Protein AF-A0A7C0UY97-F1 (afdb_monomer)

Nearest PDB structures (foldseek):
  4wng-assembly1_A  TM=7.824E-01  e=3.191E-04  Homo sapiens
  7ep7-assembly1_A  TM=7.763E-01  e=6.076E-04  Mus musculus
  6ww7-assembly1_B  TM=5.777E-01  e=2.767E-02  Homo sapiens
  6y4l-assembly1_A  TM=5.303E-01  e=4.590E-02  Homo sapiens
  8j0o-assembly1_B  TM=4.672E-01  e=7.271E-02  Homo sapiens

Solvent-accessible surface area (backbone atoms only — not comparable to full-atom values): 10810 Å² total; per-residue (Å²): 113,66,71,67,50,50,53,51,51,50,57,52,40,53,52,26,58,72,72,64,38,43,71,60,36,48,54,52,39,54,55,50,36,73,77,43,74,77,46,39,65,52,31,41,53,44,15,52,43,23,57,72,42,85,56,75,64,31,46,50,53,16,51,54,23,23,51,51,17,38,74,66,37,69,82,49,62,61,28,42,55,48,49,21,48,58,29,27,79,70,46,33,66,69,16,49,56,33,31,52,50,48,68,67,61,78,46,54,63,66,55,42,42,51,30,29,43,47,43,12,51,33,26,43,64,58,68,37,52,72,61,11,50,54,26,40,53,50,27,62,73,45,48,75,78,53,68,55,96,53,58,52,55,60,49,28,58,47,26,48,53,49,17,53,51,24,49,77,68,67,38,59,72,58,11,21,54,26,20,47,57,22,56,74,31,52,80,72,45,57,66,75,53,45,71,29,72,69,33,48,54,50,52,55,54,39,55,62,51,42,107

Mean predicted aligned error: 4.36 Å

pLDDT: mean 93.48, std 5.25, range [57.5, 98.44]

Sequence (211 aa):
MSKKFEQKIEKEWDKLMWNREYKKGEKLIKKALKIEPNNPKFWYFLGHIYDHMPGKENERKAIECYKKVKSLAPDWVNWRMGMARVYWRKGSLRALRYYREILKSKPSPAEKSLAMIGMGIAYYQAKKFPQAEKWFLKALKFLPKLKPKHPEIDKLGIFFRLTFLYKDWRKKKEARKYAKKALSLFRFLPSKHRNSKSGKEWLKEIKKIAR

Structure (mmCIF, N/CA/C/O backbone):
data_AF-A0A7C0UY97-F1
#
_entry.id   AF-A0A7C0UY97-F1
#
loop_
_atom_site.group_PDB
_atom_site.id
_atom_site.type_symbol
_atom_site.label_atom_id
_atom_site.label_alt_id
_atom_site.label_comp_id
_atom_site.label_asym_id
_atom_site.label_entity_id
_atom_site.label_seq_id
_atom_site.pdbx_PDB_ins_code
_atom_site.Cartn_x
_atom_site.Cartn_y
_atom_site.Cartn_z
_atom_site.occupancy
_atom_site.B_iso_or_equiv
_atom_site.auth_seq_id
_atom_site.auth_comp_id
_atom_site.auth_asym_id
_atom_site.auth_atom_id
_atom_site.pdbx_PDB_model_num
ATOM 1 N N . MET A 1 1 ? 22.002 -14.656 -17.474 1.00 57.50 1 MET A N 1
ATOM 2 C CA . MET A 1 1 ? 22.176 -13.275 -16.957 1.00 57.50 1 MET A CA 1
ATOM 3 C C . MET A 1 1 ? 20.955 -12.742 -16.198 1.00 57.50 1 MET A C 1
ATOM 5 O O . MET A 1 1 ? 21.153 -12.186 -15.123 1.00 57.50 1 MET A O 1
ATOM 9 N N . SER A 1 2 ? 19.725 -12.954 -16.682 1.00 73.75 2 SER A N 1
ATOM 10 C CA . SER A 1 2 ? 18.508 -12.265 -16.201 1.00 73.75 2 SER A CA 1
ATOM 11 C C . SER A 1 2 ? 18.238 -12.332 -14.690 1.00 73.75 2 SER A C 1
ATOM 13 O O . SER A 1 2 ? 18.133 -11.300 -14.040 1.00 73.75 2 SER A O 1
ATOM 15 N N . LYS A 1 3 ? 18.199 -13.519 -14.069 1.00 83.06 3 LYS A N 1
ATOM 16 C CA . LYS A 1 3 ? 17.743 -13.636 -12.666 1.00 83.06 3 LYS A CA 1
ATOM 17 C C . LYS A 1 3 ? 18.698 -13.010 -11.638 1.00 83.06 3 LYS A C 1
ATOM 19 O O . LYS A 1 3 ? 18.247 -12.366 -10.697 1.00 83.06 3 LYS A O 1
ATOM 24 N N . LYS A 1 4 ? 20.018 -13.171 -11.812 1.00 89.12 4 LYS A N 1
ATOM 25 C CA . LYS A 1 4 ? 21.028 -12.553 -10.924 1.00 89.12 4 LYS A CA 1
ATOM 26 C C . LYS A 1 4 ? 21.091 -11.036 -11.122 1.00 89.12 4 LYS A C 1
ATOM 28 O O . LYS A 1 4 ? 21.233 -10.302 -10.145 1.00 89.12 4 LYS A O 1
ATOM 33 N N . PHE A 1 5 ? 20.967 -10.574 -12.368 1.00 92.69 5 PHE A N 1
ATOM 34 C CA . PHE A 1 5 ? 20.901 -9.150 -12.686 1.00 92.69 5 PHE A CA 1
ATOM 35 C C . PHE A 1 5 ? 19.659 -8.504 -12.063 1.00 92.69 5 PHE A C 1
ATOM 37 O O . PHE A 1 5 ? 19.785 -7.540 -11.311 1.00 92.69 5 PHE A O 1
ATOM 44 N N . GLU A 1 6 ? 18.484 -9.096 -12.272 1.00 92.75 6 GLU A N 1
ATOM 45 C CA . GLU A 1 6 ? 17.226 -8.630 -11.691 1.00 92.75 6 GLU A CA 1
ATOM 46 C C . GLU A 1 6 ? 17.290 -8.559 -10.162 1.00 92.75 6 GLU A C 1
ATOM 48 O O . GLU A 1 6 ? 16.939 -7.533 -9.586 1.00 92.75 6 GLU A O 1
ATOM 53 N N . GLN A 1 7 ? 17.811 -9.597 -9.499 1.00 94.44 7 GLN A N 1
ATOM 54 C CA . GLN A 1 7 ? 17.976 -9.608 -8.041 1.00 94.44 7 GLN A CA 1
ATOM 55 C C . GLN A 1 7 ? 18.906 -8.499 -7.538 1.00 94.44 7 GLN A C 1
ATOM 57 O O . GLN A 1 7 ? 18.668 -7.932 -6.471 1.00 94.44 7 GLN A O 1
ATOM 62 N N . LYS A 1 8 ? 19.975 -8.185 -8.280 1.00 95.81 8 LYS A N 1
ATOM 63 C CA . LYS A 1 8 ? 20.871 -7.073 -7.938 1.00 95.81 8 LYS A CA 1
ATOM 64 C C . LYS A 1 8 ? 20.135 -5.736 -8.039 1.00 95.81 8 LYS A C 1
ATOM 66 O O . LYS A 1 8 ? 20.200 -4.944 -7.101 1.00 95.81 8 LYS A O 1
ATOM 71 N N . ILE A 1 9 ? 19.413 -5.519 -9.140 1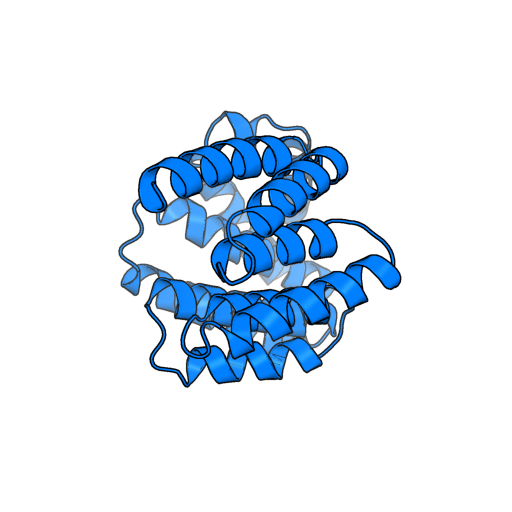.00 97.00 9 ILE A N 1
ATOM 72 C CA . ILE A 1 9 ? 18.625 -4.299 -9.358 1.00 97.00 9 ILE A CA 1
ATOM 73 C C . ILE A 1 9 ? 17.532 -4.153 -8.298 1.00 97.00 9 ILE A C 1
ATOM 75 O O . ILE A 1 9 ? 17.366 -3.067 -7.755 1.00 97.00 9 ILE A O 1
ATOM 79 N N . GLU A 1 10 ? 16.825 -5.230 -7.961 1.00 95.50 10 GLU A N 1
ATOM 80 C CA . GLU A 1 10 ? 15.783 -5.241 -6.929 1.00 95.50 10 GLU A CA 1
ATOM 81 C C . GLU A 1 10 ? 16.331 -4.849 -5.554 1.00 95.50 10 GLU A C 1
ATOM 83 O O . GLU A 1 10 ? 15.789 -3.945 -4.922 1.00 95.50 10 GLU A O 1
ATOM 88 N N . LYS A 1 11 ? 17.453 -5.440 -5.122 1.00 95.81 11 LYS A N 1
ATOM 89 C CA . LYS A 1 11 ? 18.088 -5.093 -3.838 1.00 95.81 11 LYS A CA 1
ATOM 90 C C . LYS A 1 11 ? 18.489 -3.620 -3.763 1.00 95.81 11 LYS A C 1
ATOM 92 O O . LYS A 1 11 ? 18.309 -2.971 -2.732 1.00 95.81 11 LYS A O 1
ATOM 97 N N . GLU A 1 12 ? 19.063 -3.092 -4.840 1.00 97.12 12 GLU A N 1
ATOM 98 C CA . GLU A 1 12 ? 19.476 -1.690 -4.893 1.00 97.12 12 GLU A CA 1
ATOM 99 C C . GLU A 1 12 ? 18.263 -0.751 -4.961 1.00 97.12 12 GLU A C 1
ATOM 101 O O . GLU A 1 12 ? 18.218 0.260 -4.258 1.00 97.12 12 GLU A O 1
ATOM 106 N N . TRP A 1 13 ? 17.241 -1.120 -5.733 1.00 96.81 13 TRP A N 1
ATOM 107 C CA . TRP A 1 13 ? 15.974 -0.403 -5.800 1.00 96.81 13 TRP A CA 1
ATOM 108 C C . TRP A 1 13 ? 15.281 -0.334 -4.436 1.00 96.81 13 TRP A C 1
ATOM 110 O O . TRP A 1 13 ? 14.881 0.755 -4.026 1.00 96.81 13 TRP A O 1
ATOM 120 N N . ASP A 1 14 ? 15.208 -1.445 -3.699 1.00 94.19 14 ASP A N 1
ATOM 121 C CA . ASP A 1 14 ? 14.632 -1.492 -2.350 1.00 94.19 14 ASP A CA 1
ATOM 122 C C . ASP A 1 14 ? 15.344 -0.519 -1.404 1.00 94.19 14 ASP A C 1
ATOM 124 O O . ASP A 1 14 ? 14.696 0.250 -0.687 1.00 94.19 14 ASP A O 1
ATOM 128 N N . LYS A 1 15 ? 16.684 -0.495 -1.443 1.00 94.38 15 LYS A N 1
ATOM 129 C CA . LYS A 1 15 ? 17.501 0.440 -0.655 1.00 94.38 15 LYS A CA 1
ATOM 130 C C . LYS A 1 15 ? 17.193 1.898 -1.013 1.00 94.38 15 LYS A C 1
ATOM 132 O O . LYS A 1 15 ? 16.992 2.722 -0.120 1.00 94.38 15 LYS A O 1
ATOM 137 N N . LEU A 1 16 ? 17.126 2.221 -2.304 1.00 95.69 16 LEU A N 1
ATOM 138 C CA . LEU A 1 16 ? 16.847 3.582 -2.773 1.00 95.69 16 LEU A CA 1
ATOM 139 C C . LEU A 1 16 ? 15.420 4.025 -2.430 1.00 95.69 16 LEU A C 1
ATOM 141 O O . LEU A 1 16 ? 15.215 5.158 -1.993 1.00 95.69 16 LEU A O 1
ATOM 145 N N . MET A 1 17 ? 14.436 3.134 -2.568 1.00 94.69 17 MET A N 1
ATOM 146 C CA . MET A 1 17 ? 13.050 3.398 -2.176 1.00 94.69 17 MET A CA 1
ATOM 147 C C . MET A 1 17 ? 12.925 3.623 -0.672 1.00 94.69 17 MET A C 1
ATOM 149 O O . MET A 1 17 ? 12.206 4.528 -0.244 1.00 94.69 17 MET A O 1
ATOM 153 N N . TRP A 1 18 ? 13.653 2.842 0.126 1.00 87.06 18 TRP A N 1
ATOM 154 C CA . TRP A 1 18 ? 13.700 3.001 1.574 1.00 87.06 18 TRP A CA 1
ATOM 155 C C . TRP A 1 18 ? 14.244 4.374 1.987 1.00 87.06 18 TRP A C 1
ATOM 157 O O . TRP A 1 18 ? 13.631 5.064 2.803 1.00 87.06 18 TRP A O 1
ATOM 167 N N . ASN A 1 19 ? 15.336 4.809 1.357 1.00 90.19 19 ASN A N 1
ATOM 168 C CA . ASN A 1 19 ? 15.943 6.121 1.592 1.00 90.19 19 ASN A CA 1
ATOM 169 C C . ASN A 1 19 ? 15.187 7.281 0.920 1.00 90.19 19 ASN A C 1
ATOM 171 O O . ASN A 1 19 ? 15.587 8.436 1.059 1.00 90.19 19 ASN A O 1
ATOM 175 N N . ARG A 1 20 ? 14.096 6.998 0.191 1.00 91.81 20 ARG A N 1
ATOM 176 C CA . ARG A 1 20 ? 13.334 7.972 -0.614 1.00 91.81 20 ARG A CA 1
ATOM 177 C C . ARG A 1 20 ? 14.179 8.672 -1.685 1.00 91.81 20 ARG A C 1
ATOM 179 O O . ARG A 1 20 ? 13.850 9.768 -2.134 1.00 91.81 20 ARG A O 1
ATOM 186 N N . GLU A 1 21 ? 15.240 8.017 -2.146 1.00 95.88 21 GLU A N 1
ATOM 187 C CA . GLU A 1 21 ? 16.143 8.497 -3.194 1.00 95.88 21 GLU A CA 1
ATOM 188 C C . GLU A 1 21 ? 15.547 8.229 -4.590 1.00 95.88 21 GLU A C 1
ATOM 190 O O . GLU A 1 21 ? 16.163 7.604 -5.458 1.00 95.88 21 GLU A O 1
ATOM 195 N N . TYR A 1 22 ? 14.318 8.704 -4.818 1.00 96.19 22 TYR A N 1
ATOM 196 C CA . TYR A 1 22 ? 13.499 8.353 -5.985 1.00 96.19 22 TYR A CA 1
ATOM 197 C C . TYR A 1 22 ? 14.171 8.681 -7.322 1.00 96.19 22 TYR A C 1
ATOM 199 O O . TYR A 1 22 ? 14.073 7.902 -8.265 1.00 96.19 22 TYR A O 1
ATOM 207 N N . LYS A 1 23 ? 14.910 9.795 -7.403 1.00 96.75 23 LYS A N 1
ATOM 208 C CA . LYS A 1 23 ? 15.636 10.194 -8.622 1.00 96.75 23 LYS A CA 1
ATOM 209 C C . LYS A 1 23 ? 16.791 9.253 -8.964 1.00 96.75 23 LYS A C 1
ATOM 211 O O . LYS A 1 23 ? 16.992 8.931 -10.135 1.00 96.75 23 LYS A O 1
ATOM 216 N N . LYS A 1 24 ? 17.522 8.766 -7.957 1.00 97.75 24 LYS A N 1
ATOM 217 C CA . LYS A 1 24 ? 18.558 7.744 -8.166 1.00 97.75 24 LYS A CA 1
ATOM 218 C C . LYS A 1 24 ? 17.920 6.417 -8.577 1.00 97.75 24 LYS A C 1
ATOM 220 O O . LYS A 1 24 ? 18.391 5.799 -9.529 1.00 97.75 24 LYS A O 1
ATOM 225 N N . GLY A 1 25 ? 16.805 6.045 -7.940 1.00 97.50 25 GLY A N 1
ATOM 226 C CA . GLY A 1 25 ? 16.012 4.869 -8.314 1.00 97.50 25 GLY A CA 1
ATOM 227 C C . GLY A 1 25 ? 15.525 4.927 -9.764 1.00 97.50 25 GLY A C 1
ATOM 228 O O . GLY A 1 25 ? 15.685 3.965 -10.507 1.00 97.50 25 GLY A O 1
ATOM 229 N N . GLU A 1 26 ? 15.008 6.074 -10.207 1.00 98.00 26 GLU A N 1
ATOM 230 C CA . GLU A 1 26 ? 14.580 6.288 -11.594 1.00 98.00 26 GLU A CA 1
ATOM 231 C C . GLU A 1 26 ? 15.738 6.059 -12.580 1.00 98.00 26 GLU A C 1
ATOM 233 O O . GLU A 1 26 ? 15.576 5.337 -13.566 1.00 98.00 26 GLU A O 1
ATOM 238 N N . LYS A 1 27 ? 16.921 6.627 -12.302 1.00 98.12 27 LYS A N 1
ATOM 239 C CA . LYS A 1 27 ? 18.118 6.457 -13.144 1.00 98.12 27 LYS A CA 1
ATOM 240 C C . LYS A 1 27 ? 18.573 4.995 -13.201 1.00 98.12 27 LYS A C 1
ATOM 242 O O . LYS A 1 27 ? 18.910 4.517 -14.284 1.00 98.12 27 LYS A O 1
ATOM 247 N N . LEU A 1 28 ? 18.567 4.297 -12.063 1.00 98.12 28 LEU A N 1
ATOM 248 C CA . LEU A 1 28 ? 18.902 2.873 -11.971 1.00 98.12 28 LEU A CA 1
ATOM 249 C C . LEU A 1 28 ? 17.959 2.030 -12.839 1.00 98.12 28 LEU A C 1
ATOM 251 O O . LEU A 1 28 ? 18.415 1.296 -13.715 1.00 98.12 28 LEU A O 1
ATOM 255 N N . ILE A 1 29 ? 16.647 2.180 -12.642 1.00 98.25 29 ILE A N 1
ATOM 256 C CA . ILE A 1 29 ? 15.651 1.370 -13.350 1.00 98.25 29 ILE A CA 1
ATOM 257 C C . ILE A 1 29 ? 15.625 1.690 -14.848 1.00 98.25 29 ILE A C 1
ATOM 259 O O . ILE A 1 29 ? 15.530 0.775 -15.661 1.00 98.25 29 ILE A O 1
ATOM 263 N N . LYS A 1 30 ? 15.805 2.955 -15.247 1.00 98.25 30 LYS A N 1
ATOM 264 C CA . LYS A 1 30 ? 15.935 3.317 -16.669 1.00 98.25 30 LYS A CA 1
ATOM 265 C C . LYS A 1 30 ? 17.148 2.664 -17.334 1.00 98.25 30 LYS A C 1
ATOM 267 O O . LYS A 1 30 ? 17.041 2.255 -18.484 1.00 98.25 30 LYS A O 1
ATOM 272 N N . LYS A 1 31 ? 18.286 2.536 -16.640 1.00 98.00 31 LYS A N 1
ATOM 273 C CA . LYS A 1 31 ? 19.443 1.781 -17.160 1.00 98.00 31 LYS A CA 1
ATOM 274 C C . LYS A 1 31 ? 19.125 0.292 -17.298 1.00 98.00 31 LYS A C 1
ATOM 276 O O . LYS A 1 31 ? 19.461 -0.290 -18.320 1.00 98.00 31 LYS A O 1
ATOM 281 N N . ALA A 1 32 ? 18.444 -0.298 -16.316 1.00 97.12 32 ALA A N 1
ATOM 282 C CA . ALA A 1 32 ? 18.031 -1.699 -16.383 1.00 97.12 32 ALA A CA 1
ATOM 283 C C . ALA A 1 32 ? 17.070 -1.962 -17.558 1.00 97.12 32 ALA A C 1
ATOM 285 O O . ALA A 1 32 ? 17.249 -2.930 -18.288 1.00 97.12 32 ALA A O 1
ATOM 286 N N . LEU A 1 33 ? 16.129 -1.050 -17.813 1.00 97.44 33 LEU A N 1
ATOM 287 C CA . LEU A 1 33 ? 15.210 -1.113 -18.957 1.00 97.44 33 LEU A CA 1
ATOM 288 C C . LEU A 1 33 ? 15.897 -0.928 -20.319 1.00 97.44 33 LEU A C 1
ATOM 290 O O . LEU A 1 33 ? 15.352 -1.371 -21.320 1.00 97.44 33 LEU A O 1
ATOM 294 N N . LYS A 1 34 ? 17.084 -0.310 -20.395 1.00 97.38 34 LYS A N 1
ATO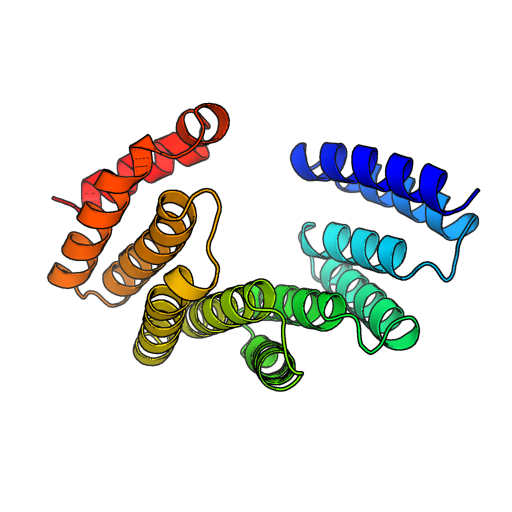M 295 C CA . LYS A 1 34 ? 17.868 -0.305 -21.646 1.00 97.38 34 LYS A CA 1
ATOM 296 C C . LYS A 1 34 ? 18.422 -1.691 -21.985 1.00 97.38 34 LYS A C 1
ATOM 298 O O . LYS A 1 34 ? 18.648 -1.971 -23.153 1.00 97.38 34 LYS A O 1
ATOM 303 N N . ILE A 1 35 ? 18.652 -2.525 -20.971 1.00 96.25 35 ILE A N 1
ATOM 304 C CA . ILE A 1 35 ? 19.184 -3.885 -21.119 1.00 96.25 35 ILE A CA 1
ATOM 305 C C . ILE A 1 35 ? 18.030 -4.876 -21.311 1.00 96.25 35 ILE A C 1
ATOM 307 O O . ILE A 1 35 ? 18.068 -5.704 -22.212 1.00 96.25 35 ILE A O 1
ATOM 311 N N . GLU A 1 36 ? 16.982 -4.767 -20.490 1.00 96.00 36 GLU A N 1
ATOM 312 C CA . GLU A 1 36 ? 15.793 -5.622 -20.549 1.00 96.00 36 GLU A CA 1
ATOM 313 C C . GLU A 1 36 ? 14.516 -4.771 -20.724 1.00 96.00 36 GLU A C 1
ATOM 315 O O . GLU A 1 36 ? 13.758 -4.565 -19.768 1.00 96.00 36 GLU A O 1
ATOM 320 N N . PRO A 1 37 ? 14.241 -4.264 -21.941 1.00 95.94 37 PRO A N 1
ATOM 321 C CA . PRO A 1 37 ? 13.144 -3.320 -22.191 1.00 95.94 37 PRO A CA 1
ATOM 322 C C . PRO A 1 37 ? 11.750 -3.906 -21.971 1.00 95.94 37 PRO A C 1
ATOM 324 O O . PRO A 1 37 ? 10.803 -3.160 -21.732 1.00 95.94 37 PRO A O 1
ATOM 327 N N . ASN A 1 38 ? 11.616 -5.231 -22.001 1.00 95.88 38 ASN A N 1
ATOM 328 C CA . ASN A 1 38 ? 10.348 -5.935 -21.819 1.00 95.88 38 ASN A CA 1
ATOM 329 C C . ASN A 1 38 ? 10.235 -6.629 -20.453 1.00 95.88 38 ASN A C 1
ATOM 331 O O . ASN A 1 38 ? 9.328 -7.433 -20.264 1.00 95.88 38 ASN A O 1
ATOM 335 N N . ASN A 1 39 ? 11.111 -6.325 -19.483 1.00 95.88 39 ASN A N 1
ATOM 336 C CA . ASN A 1 39 ? 10.990 -6.892 -18.138 1.00 95.88 39 ASN A CA 1
ATOM 337 C C . ASN A 1 39 ? 9.842 -6.196 -17.368 1.00 95.88 39 ASN A C 1
ATOM 339 O O . ASN A 1 39 ? 9.969 -5.019 -16.997 1.00 95.88 39 ASN A O 1
ATOM 343 N N . PRO A 1 40 ? 8.719 -6.887 -17.078 1.00 96.75 40 PRO A N 1
ATOM 344 C CA . PRO A 1 40 ? 7.572 -6.274 -16.410 1.00 96.75 40 PRO A CA 1
ATOM 345 C C . PRO A 1 40 ? 7.916 -5.775 -15.001 1.00 96.75 40 PRO A C 1
ATOM 347 O O . PRO A 1 40 ? 7.329 -4.797 -14.535 1.00 96.75 40 PRO A O 1
ATOM 350 N N . LYS A 1 41 ? 8.877 -6.398 -14.311 1.00 96.44 41 LYS A N 1
ATOM 351 C CA . LYS A 1 41 ? 9.268 -6.018 -12.951 1.00 96.44 41 LYS A CA 1
ATOM 352 C C . LYS A 1 41 ? 9.962 -4.665 -12.915 1.00 96.44 41 LYS A C 1
ATOM 354 O O . LYS A 1 41 ? 9.645 -3.847 -12.054 1.00 96.44 41 LYS A O 1
ATOM 359 N N . PHE A 1 42 ? 10.819 -4.376 -13.891 1.00 97.75 42 PHE A N 1
ATOM 360 C CA . PHE A 1 42 ? 11.447 -3.059 -14.006 1.00 97.75 42 PHE A CA 1
ATOM 361 C C . PHE A 1 42 ? 10.433 -1.968 -14.360 1.00 97.75 42 PHE A C 1
ATOM 363 O O . PHE A 1 42 ? 10.467 -0.891 -13.762 1.00 97.75 42 PHE A O 1
ATOM 370 N N . TRP A 1 43 ? 9.456 -2.255 -15.225 1.00 98.44 43 TRP A N 1
ATOM 371 C CA . TRP A 1 43 ? 8.334 -1.335 -15.448 1.00 98.44 43 TRP A CA 1
ATOM 372 C C . TRP A 1 43 ? 7.513 -1.100 -14.175 1.00 98.44 43 TRP A C 1
ATOM 374 O O . TRP A 1 43 ? 7.155 0.040 -13.876 1.00 98.44 43 TRP A O 1
ATOM 384 N N . TYR A 1 44 ? 7.2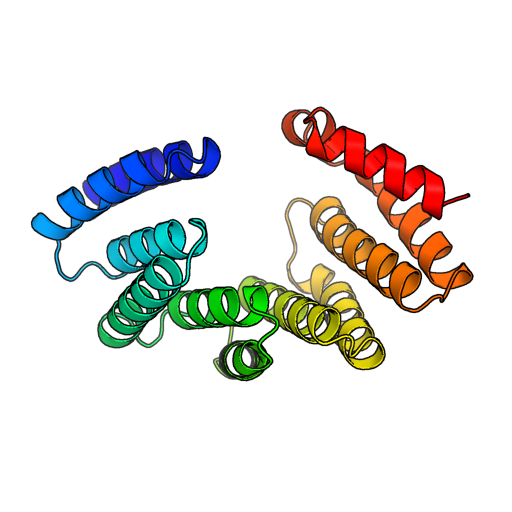60 -2.142 -13.379 1.00 98.19 44 TYR A N 1
ATOM 385 C CA . TYR A 1 44 ? 6.588 -2.004 -12.086 1.00 98.19 44 TYR A CA 1
ATOM 386 C C . TYR A 1 44 ? 7.395 -1.138 -11.106 1.00 98.19 44 TYR A C 1
ATOM 388 O O . TYR A 1 44 ? 6.834 -0.227 -10.495 1.00 98.19 44 TYR A O 1
ATOM 396 N N . PHE A 1 45 ? 8.704 -1.369 -10.987 1.00 97.94 45 PHE A N 1
ATOM 397 C CA . PHE A 1 45 ? 9.601 -0.580 -10.138 1.00 97.94 45 PHE A CA 1
ATOM 398 C C . PHE A 1 45 ? 9.626 0.893 -10.533 1.00 97.94 45 PHE A C 1
ATOM 400 O O . PHE A 1 45 ? 9.540 1.761 -9.661 1.00 97.94 45 PHE A O 1
ATOM 407 N N . LEU A 1 46 ? 9.672 1.178 -11.835 1.00 98.25 46 LEU A N 1
ATOM 408 C CA . LEU A 1 46 ? 9.614 2.539 -12.353 1.00 98.25 46 LEU A CA 1
ATOM 409 C C . LEU A 1 46 ? 8.265 3.203 -12.041 1.00 98.25 46 LEU A C 1
ATOM 411 O O . LEU A 1 46 ? 8.229 4.327 -11.540 1.00 98.25 46 LEU A O 1
ATOM 415 N N . GLY A 1 47 ? 7.157 2.487 -12.253 1.00 97.56 47 GLY A N 1
ATOM 416 C CA . GLY A 1 47 ? 5.821 2.974 -11.906 1.00 97.56 47 GLY A CA 1
ATOM 417 C C . GLY A 1 47 ? 5.668 3.264 -10.413 1.00 97.56 47 GLY A C 1
ATOM 418 O O . GLY A 1 47 ? 5.097 4.286 -10.032 1.00 97.56 47 GLY A O 1
ATOM 419 N N . HIS A 1 48 ? 6.242 2.413 -9.565 1.00 96.25 48 HIS A N 1
ATOM 420 C CA . HIS A 1 48 ? 6.229 2.585 -8.116 1.00 96.25 48 HIS A CA 1
ATOM 421 C C . HIS A 1 48 ? 7.076 3.783 -7.665 1.00 96.25 48 HIS A C 1
ATOM 423 O O . HIS A 1 48 ? 6.649 4.510 -6.767 1.00 96.25 48 HIS A O 1
ATOM 429 N N . ILE A 1 49 ? 8.222 4.040 -8.306 1.00 96.81 49 ILE A N 1
ATOM 430 C CA . ILE A 1 49 ? 9.015 5.262 -8.088 1.00 96.81 49 ILE A CA 1
ATOM 431 C C . ILE A 1 49 ? 8.182 6.503 -8.425 1.00 96.81 49 ILE A C 1
ATOM 433 O O . ILE A 1 49 ? 8.072 7.412 -7.602 1.00 96.81 49 ILE A O 1
ATOM 437 N N . TYR A 1 50 ? 7.553 6.525 -9.603 1.00 96.88 50 TYR A N 1
ATOM 438 C CA . TYR A 1 50 ? 6.738 7.657 -10.039 1.00 96.88 50 TYR A CA 1
ATOM 439 C C . TYR A 1 50 ? 5.517 7.902 -9.138 1.00 96.88 50 TYR A C 1
ATOM 441 O O . TYR A 1 50 ? 5.237 9.049 -8.810 1.00 96.88 50 TYR A O 1
ATOM 449 N N . ASP A 1 51 ? 4.843 6.854 -8.655 1.00 93.38 51 ASP A N 1
ATOM 450 C CA . ASP A 1 51 ? 3.737 6.955 -7.681 1.00 93.38 51 ASP A CA 1
ATOM 451 C C . ASP A 1 51 ? 4.180 7.604 -6.350 1.00 93.38 51 ASP A C 1
ATOM 453 O O . ASP A 1 51 ? 3.415 8.312 -5.692 1.00 93.38 51 ASP A O 1
ATOM 457 N N . HIS A 1 52 ? 5.440 7.414 -5.945 1.00 91.44 52 HIS A N 1
ATOM 458 C CA . HIS A 1 52 ? 5.974 7.995 -4.709 1.00 91.44 52 HIS A CA 1
ATOM 459 C C . HIS A 1 52 ? 6.486 9.430 -4.854 1.00 91.44 52 HIS A C 1
ATOM 461 O O . HIS A 1 52 ? 6.703 10.090 -3.834 1.00 91.44 52 HIS A O 1
ATOM 467 N N . MET A 1 53 ? 6.642 9.926 -6.082 1.00 92.31 53 MET A N 1
ATOM 468 C CA . MET A 1 53 ? 7.006 11.314 -6.337 1.00 92.31 53 MET A CA 1
ATOM 469 C C . MET A 1 53 ? 5.752 12.191 -6.464 1.00 92.31 53 MET A C 1
ATOM 471 O O . MET A 1 53 ? 4.779 11.790 -7.101 1.00 92.31 53 MET A O 1
ATOM 475 N N . PRO A 1 54 ? 5.749 13.402 -5.882 1.00 88.88 54 PRO A N 1
ATOM 476 C CA . PRO A 1 54 ? 4.619 14.314 -6.011 1.00 88.88 54 PRO A CA 1
ATOM 477 C C . PRO A 1 54 ? 4.481 14.831 -7.452 1.00 88.88 54 PRO A C 1
ATOM 479 O O . PRO A 1 54 ? 5.459 14.908 -8.196 1.00 88.88 54 PRO A O 1
ATOM 482 N N . GLY A 1 55 ? 3.268 15.239 -7.828 1.00 91.25 55 GLY A N 1
ATOM 483 C CA . GLY A 1 55 ? 2.999 15.966 -9.072 1.00 91.25 55 GLY A CA 1
ATOM 484 C C . GLY A 1 55 ? 2.244 15.162 -10.134 1.00 91.25 55 GLY A C 1
ATOM 485 O O . GLY A 1 55 ? 2.494 13.977 -10.355 1.00 91.25 55 GLY A O 1
ATOM 486 N N . LYS A 1 56 ? 1.335 15.848 -10.843 1.00 90.81 56 LYS A N 1
ATOM 487 C CA . LYS A 1 56 ? 0.435 15.253 -11.850 1.00 90.81 56 LYS A CA 1
ATOM 488 C C . LYS A 1 56 ? 1.170 14.532 -12.980 1.00 90.81 56 LYS A C 1
ATOM 490 O O . LYS A 1 56 ? 0.662 13.552 -13.519 1.00 90.81 56 LYS A O 1
ATOM 495 N N . GLU A 1 57 ? 2.356 15.008 -13.342 1.00 94.56 57 GLU A N 1
ATOM 496 C CA . GLU A 1 57 ? 3.186 14.382 -14.370 1.00 94.56 57 GLU A CA 1
ATOM 497 C C . GLU A 1 57 ? 3.704 13.008 -13.922 1.00 94.56 57 GLU A C 1
ATOM 499 O O . GLU A 1 57 ? 3.557 12.028 -14.649 1.00 94.56 57 GLU A O 1
ATOM 504 N N . ASN A 1 58 ? 4.236 12.907 -12.701 1.00 94.62 58 ASN A N 1
ATOM 505 C CA . ASN A 1 58 ? 4.714 11.636 -12.154 1.00 94.62 58 ASN A CA 1
ATOM 506 C C . ASN A 1 58 ? 3.565 10.629 -12.028 1.00 94.62 58 ASN A C 1
ATOM 508 O O . ASN A 1 58 ? 3.711 9.462 -12.372 1.00 94.62 58 ASN A O 1
ATOM 512 N N . GLU A 1 59 ? 2.369 11.082 -11.666 1.00 92.25 59 GLU A N 1
ATOM 513 C CA . GLU A 1 59 ? 1.187 10.217 -11.645 1.00 92.25 59 GLU A CA 1
ATOM 514 C C . GLU A 1 59 ? 0.831 9.652 -13.032 1.00 92.25 59 GLU A C 1
ATOM 516 O O . GLU A 1 59 ? 0.434 8.489 -13.137 1.00 92.25 59 GLU A O 1
ATOM 521 N N . ARG A 1 60 ? 0.954 10.457 -14.099 1.00 95.69 60 ARG A N 1
ATOM 522 C CA . ARG A 1 60 ? 0.741 9.992 -15.482 1.00 95.69 60 ARG A CA 1
ATOM 523 C C . ARG A 1 60 ? 1.793 8.953 -15.865 1.00 95.69 60 ARG A C 1
ATOM 525 O O . ARG A 1 60 ? 1.419 7.867 -16.305 1.00 95.69 60 ARG A O 1
ATOM 532 N N . LYS A 1 61 ? 3.070 9.230 -15.578 1.00 97.38 61 LYS A N 1
ATOM 533 C CA . LYS A 1 61 ? 4.180 8.290 -15.808 1.00 97.38 61 LYS A CA 1
ATOM 534 C C . LYS A 1 61 ? 3.987 6.971 -15.055 1.00 97.38 61 LYS A C 1
ATOM 536 O O . LYS A 1 61 ? 4.223 5.903 -15.613 1.00 97.38 61 LYS A O 1
ATOM 541 N N . ALA A 1 62 ? 3.493 7.016 -13.815 1.00 97.56 62 ALA A N 1
ATOM 542 C CA . ALA A 1 62 ? 3.175 5.817 -13.040 1.00 97.56 62 ALA A CA 1
ATOM 543 C C . ALA A 1 62 ? 2.094 4.964 -13.725 1.00 97.56 62 ALA A C 1
ATOM 545 O O . ALA A 1 62 ? 2.258 3.753 -13.876 1.00 97.56 62 ALA A O 1
ATOM 546 N N . ILE A 1 63 ? 1.011 5.598 -14.191 1.00 97.00 63 ILE A N 1
ATOM 547 C CA . ILE A 1 63 ? -0.071 4.921 -14.922 1.00 97.00 63 ILE A CA 1
ATOM 548 C C . ILE A 1 63 ? 0.447 4.289 -16.219 1.00 97.00 63 ILE A C 1
ATOM 550 O O . ILE A 1 63 ? 0.078 3.157 -16.526 1.00 97.00 63 ILE A O 1
ATOM 554 N N . GLU A 1 64 ? 1.294 4.985 -16.976 1.00 98.19 64 GLU A N 1
ATOM 555 C CA . GLU A 1 64 ? 1.906 4.455 -18.204 1.00 98.19 64 GLU A CA 1
ATOM 556 C C . GLU A 1 64 ? 2.788 3.238 -17.927 1.00 98.19 64 GLU A C 1
ATOM 558 O O . GLU A 1 64 ? 2.657 2.217 -18.605 1.00 98.19 64 GLU A O 1
ATOM 563 N N . CYS A 1 65 ? 3.603 3.295 -16.873 1.00 98.38 65 CYS A N 1
ATOM 564 C CA . CYS A 1 65 ? 4.402 2.156 -16.435 1.00 98.38 65 CYS A CA 1
ATOM 565 C C . CYS A 1 65 ? 3.512 0.956 -16.087 1.00 98.38 65 CYS A C 1
ATOM 567 O O . CYS A 1 65 ? 3.736 -0.142 -16.587 1.00 98.38 65 CYS A O 1
ATOM 569 N N . TYR A 1 66 ? 2.446 1.147 -15.302 1.00 98.25 66 TYR A N 1
ATOM 570 C CA . TYR A 1 66 ? 1.535 0.049 -14.963 1.00 98.25 66 TYR A CA 1
ATOM 571 C C . TYR A 1 66 ? 0.735 -0.467 -16.168 1.00 98.25 66 TYR A C 1
ATOM 573 O O . TYR A 1 66 ? 0.437 -1.660 -16.225 1.00 98.25 66 TYR A O 1
ATOM 581 N N . LYS A 1 67 ? 0.429 0.374 -17.166 1.00 98.25 67 LYS A N 1
ATOM 582 C CA . LYS A 1 67 ? -0.121 -0.086 -18.454 1.00 98.25 67 LYS A CA 1
ATOM 583 C C . LYS A 1 67 ? 0.868 -0.988 -19.197 1.00 98.25 67 LYS A C 1
ATOM 585 O O . LYS A 1 67 ? 0.440 -2.007 -19.729 1.00 98.25 67 LYS A O 1
ATOM 590 N N . LYS A 1 68 ? 2.167 -0.664 -19.185 1.00 98.31 68 LYS A N 1
ATOM 591 C CA . LYS A 1 68 ? 3.215 -1.537 -19.744 1.00 98.31 68 LYS A CA 1
ATOM 592 C C . LYS A 1 68 ? 3.331 -2.860 -18.989 1.00 98.31 68 LYS A C 1
ATOM 594 O O . LYS A 1 68 ? 3.400 -3.909 -19.620 1.00 98.31 68 LYS A O 1
ATOM 599 N N . VAL A 1 69 ? 3.249 -2.846 -17.656 1.00 98.19 69 VAL A N 1
ATOM 600 C CA . VAL A 1 69 ? 3.184 -4.093 -16.869 1.00 98.19 69 VAL A CA 1
ATOM 601 C C . VAL A 1 69 ? 1.963 -4.922 -17.269 1.00 98.19 69 VAL A C 1
ATOM 603 O O . VAL A 1 69 ? 2.099 -6.118 -17.487 1.00 98.19 69 VAL A O 1
ATOM 606 N N . LYS A 1 70 ? 0.788 -4.297 -17.433 1.00 97.38 70 LYS A N 1
ATOM 607 C CA . LYS A 1 70 ? -0.428 -4.989 -17.883 1.00 97.38 70 LYS A CA 1
ATOM 608 C C . LYS A 1 70 ? -0.251 -5.646 -19.256 1.00 97.38 70 LYS A C 1
ATOM 610 O O . LYS A 1 70 ? -0.740 -6.753 -19.437 1.00 97.38 70 LYS A O 1
ATOM 615 N N . SER A 1 71 ? 0.401 -4.983 -20.215 1.00 98.06 71 SER A N 1
ATOM 616 C CA . SER A 1 71 ? 0.620 -5.567 -21.547 1.00 98.06 71 SER A CA 1
ATOM 617 C C . SER A 1 71 ? 1.635 -6.710 -21.536 1.00 98.06 71 SER A C 1
ATOM 619 O O . SER A 1 71 ? 1.472 -7.659 -22.287 1.00 98.06 71 SER A O 1
ATOM 621 N N . LEU A 1 72 ? 2.672 -6.616 -20.700 1.00 97.56 72 LEU A N 1
ATOM 622 C CA . LEU A 1 72 ? 3.751 -7.610 -20.635 1.00 97.56 72 LEU A CA 1
ATOM 623 C C . LEU A 1 72 ? 3.403 -8.811 -19.740 1.00 97.56 72 LEU A C 1
ATOM 625 O O . LEU A 1 72 ? 3.873 -9.915 -19.979 1.00 97.56 72 LEU A O 1
ATOM 629 N N . ALA A 1 73 ? 2.608 -8.589 -18.693 1.00 96.00 73 ALA A N 1
ATOM 630 C CA . ALA A 1 73 ? 2.232 -9.585 -17.695 1.00 96.00 73 ALA A CA 1
ATOM 631 C C . ALA A 1 73 ? 0.786 -9.334 -17.204 1.00 96.00 73 ALA A C 1
ATOM 633 O O . ALA A 1 73 ? 0.580 -8.843 -16.086 1.00 96.00 73 ALA A O 1
ATOM 634 N N . PRO A 1 74 ? -0.238 -9.639 -18.025 1.00 94.00 74 PRO A N 1
ATOM 635 C CA . PRO A 1 74 ? -1.639 -9.319 -17.724 1.00 94.00 74 PRO A CA 1
ATOM 636 C C . PRO A 1 74 ? -2.170 -10.005 -16.458 1.00 94.00 74 PRO A C 1
ATOM 638 O O . PRO A 1 74 ? -2.995 -9.423 -15.740 1.00 94.00 74 PRO A O 1
ATOM 641 N N . ASP A 1 75 ? -1.657 -11.191 -16.137 1.00 91.31 75 ASP A N 1
ATOM 642 C CA . ASP A 1 75 ? -2.050 -11.952 -14.948 1.00 91.31 75 ASP A CA 1
ATOM 643 C C . ASP A 1 75 ? -1.354 -11.475 -13.676 1.00 91.31 75 ASP A C 1
ATOM 645 O O . ASP A 1 75 ? -1.824 -11.735 -12.565 1.00 91.31 75 ASP A O 1
ATOM 649 N N . TRP A 1 76 ? -0.273 -10.703 -13.808 1.00 92.88 76 TRP A N 1
ATOM 650 C CA . TRP A 1 76 ? 0.457 -10.226 -12.650 1.00 92.88 76 TRP A CA 1
ATOM 651 C C . TRP A 1 76 ? -0.316 -9.119 -11.932 1.00 92.88 76 TRP A C 1
ATOM 653 O O . TRP A 1 76 ? -0.400 -7.976 -12.375 1.00 92.88 76 TRP A O 1
ATOM 663 N N . VAL A 1 77 ? -0.861 -9.445 -10.762 1.00 93.56 77 VAL A N 1
ATOM 664 C CA . VAL A 1 77 ? -1.725 -8.570 -9.952 1.00 93.56 77 VAL A CA 1
ATOM 665 C C . VAL A 1 77 ? -1.142 -7.173 -9.668 1.00 93.56 77 VAL A C 1
ATOM 667 O O . VAL A 1 77 ? -1.888 -6.217 -9.428 1.00 93.56 77 VAL A O 1
ATOM 670 N N . ASN A 1 78 ? 0.186 -7.031 -9.710 1.00 92.62 78 ASN A N 1
ATOM 671 C CA . ASN A 1 78 ? 0.916 -5.824 -9.337 1.00 92.62 78 ASN A CA 1
ATOM 672 C C . ASN A 1 78 ? 0.514 -4.589 -10.147 1.00 92.62 78 ASN A C 1
ATOM 674 O O . ASN A 1 78 ? 0.487 -3.493 -9.582 1.00 92.62 78 ASN A O 1
ATOM 678 N N . TRP A 1 79 ? 0.133 -4.731 -11.422 1.00 95.75 79 TRP A N 1
ATOM 679 C CA . TRP A 1 79 ? -0.347 -3.580 -12.193 1.00 95.75 79 TRP A CA 1
ATOM 680 C C . TRP A 1 79 ? -1.707 -3.084 -11.686 1.00 95.75 79 TRP A C 1
ATOM 682 O O . TRP A 1 79 ? -1.906 -1.874 -11.569 1.00 95.75 79 TRP A O 1
ATOM 692 N N . ARG A 1 80 ? -2.627 -3.983 -11.295 1.00 96.06 80 ARG A N 1
ATOM 693 C CA . ARG A 1 80 ? -3.914 -3.597 -10.680 1.00 96.06 80 ARG A CA 1
ATOM 694 C C . ARG A 1 80 ? -3.673 -2.910 -9.341 1.00 96.06 80 ARG A C 1
ATOM 696 O O . ARG A 1 80 ? -4.280 -1.877 -9.071 1.00 96.06 80 ARG A O 1
ATOM 703 N N . MET A 1 81 ? -2.752 -3.443 -8.536 1.00 94.81 81 MET A N 1
ATOM 704 C CA . MET A 1 81 ? -2.358 -2.853 -7.251 1.00 94.81 81 MET A CA 1
ATOM 705 C C . MET A 1 81 ? -1.737 -1.462 -7.419 1.00 94.81 81 MET A C 1
ATOM 707 O O . MET A 1 81 ? -2.081 -0.546 -6.671 1.00 94.81 81 MET A O 1
ATOM 711 N N . GLY A 1 82 ? -0.854 -1.288 -8.405 1.00 95.00 82 GLY A N 1
ATOM 712 C CA . GLY A 1 82 ? -0.242 -0.004 -8.746 1.00 95.00 82 GLY A CA 1
ATOM 713 C C . GLY A 1 82 ? -1.270 1.025 -9.213 1.00 95.00 82 GLY A C 1
ATOM 714 O O . GLY A 1 82 ? -1.337 2.128 -8.672 1.00 95.00 82 GLY A O 1
ATOM 715 N N . MET A 1 83 ? -2.152 0.641 -10.141 1.00 96.50 83 MET A N 1
ATOM 716 C CA . MET A 1 83 ? -3.239 1.506 -10.612 1.00 96.50 83 MET A CA 1
ATOM 717 C C . MET A 1 83 ? -4.171 1.901 -9.466 1.00 96.50 83 MET A C 1
ATOM 719 O O . MET A 1 83 ? -4.467 3.084 -9.291 1.00 96.50 83 MET A O 1
ATOM 723 N N . ALA A 1 84 ? -4.594 0.936 -8.643 1.00 95.12 84 ALA A N 1
ATOM 724 C CA . ALA A 1 84 ? -5.404 1.213 -7.465 1.00 95.12 84 ALA A CA 1
ATOM 725 C C . ALA A 1 84 ? -4.712 2.232 -6.552 1.00 95.12 84 ALA A C 1
ATOM 727 O O . ALA A 1 84 ? -5.375 3.161 -6.087 1.00 95.12 84 ALA A O 1
ATO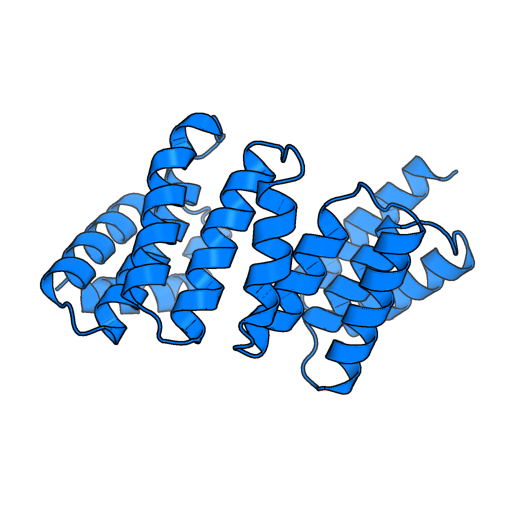M 728 N N . ARG A 1 85 ? -3.391 2.093 -6.352 1.00 92.62 85 ARG A N 1
ATOM 729 C CA . ARG A 1 85 ? -2.568 2.982 -5.523 1.00 92.62 85 ARG A CA 1
ATOM 730 C C . ARG A 1 85 ? -2.591 4.430 -5.975 1.00 92.62 85 ARG A C 1
ATOM 732 O O . ARG A 1 85 ? -2.951 5.307 -5.187 1.00 92.62 85 ARG A O 1
ATOM 739 N N . VAL A 1 86 ? -2.303 4.644 -7.253 1.00 93.44 86 VAL A N 1
ATOM 740 C CA . VAL A 1 86 ? -2.311 5.974 -7.864 1.00 93.44 86 VAL A CA 1
ATOM 741 C C . VAL A 1 86 ? -3.693 6.615 -7.758 1.00 93.44 86 VAL A C 1
ATOM 743 O O . VAL A 1 86 ? -3.800 7.790 -7.415 1.00 93.44 86 VAL A O 1
ATOM 746 N N . TYR A 1 87 ? -4.773 5.867 -8.013 1.00 91.94 87 TYR A N 1
ATOM 747 C CA . TYR A 1 87 ? -6.119 6.438 -7.929 1.00 91.94 87 TYR A CA 1
ATOM 748 C C . TYR A 1 87 ? -6.565 6.716 -6.497 1.00 91.94 87 TYR A C 1
ATOM 750 O O . TYR A 1 87 ? -7.175 7.764 -6.279 1.00 91.94 87 TYR A O 1
ATOM 758 N N . TRP A 1 88 ? -6.272 5.839 -5.526 1.00 87.75 88 TRP A N 1
ATOM 759 C CA . TRP A 1 88 ? -6.719 6.115 -4.162 1.00 87.75 88 TRP A CA 1
ATOM 760 C C . TRP A 1 88 ? -5.966 7.312 -3.616 1.00 87.75 88 TRP A C 1
ATOM 762 O O . TRP A 1 88 ? -6.629 8.211 -3.151 1.00 87.75 88 TRP A O 1
ATOM 772 N N . ARG A 1 89 ? -4.647 7.453 -3.807 1.00 83.62 89 ARG A N 1
ATOM 773 C CA . ARG A 1 89 ? -3.907 8.651 -3.352 1.00 83.62 89 ARG A CA 1
ATOM 774 C C . ARG A 1 89 ? -4.506 9.990 -3.807 1.00 83.62 89 ARG A C 1
ATOM 776 O O . ARG A 1 89 ? -4.381 10.973 -3.088 1.00 83.62 89 ARG A O 1
ATOM 783 N N . LYS A 1 90 ? -5.212 10.009 -4.940 1.00 81.38 90 LYS A N 1
ATOM 784 C CA . LYS A 1 90 ? -5.955 11.171 -5.465 1.00 81.38 90 LYS A CA 1
ATOM 785 C C . LYS A 1 90 ? -7.339 11.384 -4.837 1.00 81.38 90 LYS A C 1
ATOM 787 O O . LYS A 1 90 ? -8.120 12.181 -5.345 1.00 81.38 90 LYS A O 1
ATOM 792 N N . GLY A 1 91 ? -7.713 10.592 -3.836 1.00 81.44 91 GLY A N 1
ATOM 793 C CA . GLY A 1 91 ? -9.088 10.467 -3.352 1.00 81.44 91 GLY A CA 1
ATOM 794 C C . GLY A 1 91 ? -10.056 9.897 -4.397 1.00 81.44 91 GLY A C 1
ATOM 795 O O . GLY A 1 91 ? -11.271 9.960 -4.213 1.00 81.44 91 GLY A O 1
ATOM 796 N N . SER A 1 92 ? -9.561 9.348 -5.515 1.00 88.31 92 SER A N 1
ATOM 797 C CA . SER A 1 92 ? -10.421 8.897 -6.606 1.00 88.31 92 SER A CA 1
ATOM 798 C C . SER A 1 92 ? -10.983 7.508 -6.323 1.00 88.31 92 SER A C 1
ATOM 800 O O . SER A 1 92 ? -10.259 6.511 -6.249 1.00 88.31 92 SER A O 1
ATOM 802 N N . LEU A 1 93 ? -12.314 7.410 -6.301 1.00 90.69 93 LEU A N 1
ATOM 803 C CA . LEU A 1 93 ? -13.025 6.135 -6.181 1.00 90.69 93 LEU A CA 1
ATOM 804 C C . LEU A 1 93 ? -12.776 5.171 -7.355 1.00 90.69 93 LEU A C 1
ATOM 806 O O . LEU A 1 93 ? -13.129 3.995 -7.253 1.00 90.69 93 LEU A O 1
ATOM 810 N N . ARG A 1 94 ? -12.101 5.609 -8.433 1.00 93.19 94 ARG A N 1
ATOM 811 C CA . ARG A 1 94 ? -11.614 4.721 -9.506 1.00 93.19 94 ARG A CA 1
ATOM 812 C C . ARG A 1 94 ? -10.720 3.597 -8.971 1.00 93.19 94 ARG A C 1
ATOM 814 O O . ARG A 1 94 ? -10.704 2.518 -9.559 1.00 93.19 94 ARG A O 1
ATOM 821 N N . ALA A 1 95 ? -10.054 3.797 -7.831 1.00 94.94 95 ALA A N 1
ATOM 822 C CA . ALA A 1 95 ? -9.284 2.752 -7.156 1.00 94.94 95 ALA A CA 1
ATOM 823 C C . ALA A 1 95 ? -10.115 1.501 -6.829 1.00 94.94 95 ALA A C 1
ATOM 825 O O . ALA A 1 95 ? -9.618 0.380 -6.940 1.00 94.94 95 ALA A O 1
ATOM 826 N N . LEU A 1 96 ? -11.398 1.680 -6.483 1.00 96.06 96 LEU A N 1
ATOM 827 C CA . LEU A 1 96 ? -12.291 0.578 -6.121 1.00 96.06 96 LEU A CA 1
ATOM 828 C C . LEU A 1 96 ? -12.485 -0.414 -7.270 1.00 96.06 96 LEU A C 1
ATOM 830 O O . LEU A 1 96 ? -12.669 -1.600 -7.013 1.00 96.06 96 LEU A O 1
ATOM 834 N N . ARG A 1 97 ? -12.440 0.047 -8.528 1.00 96.56 97 ARG A N 1
ATOM 835 C CA . ARG A 1 97 ? -12.545 -0.837 -9.695 1.00 96.56 97 ARG A CA 1
ATOM 836 C C . ARG A 1 97 ? -11.417 -1.869 -9.688 1.00 96.56 97 ARG A C 1
ATOM 838 O O . ARG A 1 97 ? -11.690 -3.062 -9.716 1.00 96.56 97 ARG A O 1
ATOM 845 N N . TYR A 1 98 ? -10.176 -1.409 -9.551 1.00 96.25 98 TYR A N 1
ATOM 846 C CA . TYR A 1 98 ? -8.997 -2.275 -9.575 1.00 96.25 98 TYR A CA 1
ATOM 847 C C . TYR A 1 98 ? -8.944 -3.229 -8.380 1.00 96.25 98 TYR A C 1
ATOM 849 O O . TYR A 1 98 ? -8.658 -4.410 -8.552 1.00 96.25 98 TYR A O 1
ATOM 857 N N . TYR A 1 99 ? -9.291 -2.764 -7.176 1.00 96.75 99 TYR A N 1
ATOM 858 C CA . TYR A 1 99 ? -9.380 -3.658 -6.018 1.00 96.75 99 TYR A CA 1
ATOM 859 C C . TYR A 1 99 ? -10.477 -4.721 -6.175 1.00 96.75 99 TYR A C 1
ATOM 861 O O . TYR A 1 99 ? -10.279 -5.864 -5.767 1.00 96.75 99 TYR A O 1
ATOM 869 N N . ARG A 1 100 ? -11.619 -4.391 -6.797 1.00 95.94 100 ARG A N 1
ATOM 870 C CA . ARG A 1 100 ? -12.659 -5.385 -7.114 1.00 95.94 100 ARG A CA 1
ATOM 871 C C . ARG A 1 100 ? -12.182 -6.407 -8.139 1.00 95.94 100 ARG A C 1
ATOM 873 O O . ARG A 1 100 ? -12.483 -7.582 -7.968 1.00 95.94 100 ARG A O 1
ATOM 880 N N . GLU A 1 101 ? -11.455 -5.980 -9.168 1.00 95.06 101 GLU A N 1
ATOM 881 C CA . GLU A 1 101 ? -10.855 -6.896 -10.147 1.00 95.06 101 GLU A CA 1
ATOM 882 C C . GLU A 1 101 ? -9.897 -7.883 -9.467 1.00 95.06 101 GLU A C 1
ATOM 884 O O . GLU A 1 101 ? -10.028 -9.084 -9.681 1.00 95.06 101 GLU A O 1
ATOM 889 N N . ILE A 1 102 ? -9.025 -7.406 -8.568 1.00 94.81 102 ILE A N 1
ATOM 890 C CA . ILE A 1 102 ? -8.119 -8.270 -7.786 1.00 94.81 102 ILE A CA 1
ATOM 891 C C . ILE A 1 102 ? -8.907 -9.295 -6.965 1.00 94.81 102 ILE A C 1
ATOM 893 O O . ILE A 1 102 ? -8.582 -10.475 -6.948 1.00 94.81 102 ILE A O 1
ATOM 897 N N . LEU A 1 103 ? -9.981 -8.865 -6.297 1.00 93.56 103 LEU A N 1
ATOM 898 C CA . LEU A 1 103 ? -10.807 -9.765 -5.490 1.00 93.56 103 LEU A CA 1
ATOM 899 C C . LEU A 1 103 ? -11.549 -10.826 -6.320 1.00 93.56 103 LEU A C 1
ATOM 901 O O . LEU A 1 103 ? -11.954 -11.839 -5.749 1.00 93.56 103 LEU A O 1
ATOM 905 N N . LYS A 1 104 ? -11.727 -10.601 -7.629 1.00 92.62 104 LYS A N 1
ATOM 906 C CA . LYS A 1 104 ? -12.333 -11.554 -8.571 1.00 92.62 104 LYS A CA 1
ATOM 907 C C . LYS A 1 104 ? -11.299 -12.475 -9.234 1.00 92.62 104 LYS A C 1
ATOM 909 O O . LYS A 1 104 ? -11.652 -13.586 -9.612 1.00 92.62 104 LYS A O 1
ATOM 914 N N . SER A 1 105 ? -10.034 -12.063 -9.346 1.00 87.62 105 SER A N 1
ATOM 915 C CA . SER A 1 105 ? -8.992 -12.769 -10.109 1.00 87.62 105 SER A CA 1
ATOM 916 C C . SER A 1 105 ? -8.279 -13.882 -9.324 1.00 87.62 105 SER A C 1
ATOM 918 O O . SER A 1 105 ? -7.054 -13.923 -9.329 1.00 87.62 105 SER A O 1
ATOM 920 N N . LYS A 1 106 ? -9.027 -14.737 -8.602 1.00 86.50 106 LYS A N 1
ATOM 921 C CA . LYS A 1 106 ? -8.493 -15.814 -7.728 1.00 86.50 106 LYS A CA 1
ATOM 922 C C . LYS A 1 106 ? -7.211 -15.395 -6.964 1.00 86.50 106 LYS A C 1
ATOM 924 O O . LYS A 1 106 ? -6.179 -16.047 -7.095 1.00 86.50 106 LYS A O 1
ATOM 929 N N . PRO A 1 107 ? -7.257 -14.294 -6.191 1.00 89.50 107 PRO A N 1
ATOM 930 C CA . PRO A 1 107 ? -6.060 -13.717 -5.593 1.00 89.50 107 PRO A CA 1
ATOM 931 C C . PRO A 1 107 ? -5.450 -14.652 -4.551 1.00 89.50 107 PRO A C 1
ATOM 933 O O . PRO A 1 107 ? -6.177 -15.362 -3.839 1.00 89.50 107 PRO A O 1
ATOM 936 N N . SER A 1 108 ? -4.132 -14.563 -4.375 1.00 90.94 108 SER A N 1
ATOM 937 C CA . SER A 1 108 ? -3.483 -15.167 -3.212 1.00 90.94 108 SER A CA 1
ATOM 938 C C . SER A 1 108 ? -4.088 -14.601 -1.913 1.00 90.94 108 SER A C 1
ATOM 940 O O . SER A 1 108 ? -4.647 -13.494 -1.903 1.00 90.94 108 SER A O 1
ATOM 942 N N . PRO A 1 109 ? -4.000 -15.311 -0.773 1.00 90.75 109 PRO A N 1
ATOM 943 C CA . PRO A 1 109 ? -4.501 -14.779 0.491 1.00 90.75 109 PRO A CA 1
ATOM 944 C C . PRO A 1 109 ? -3.922 -13.389 0.809 1.00 90.75 109 PRO A C 1
ATOM 946 O O . PRO A 1 109 ? -4.666 -12.478 1.178 1.00 90.75 109 PRO A O 1
ATOM 949 N N . ALA A 1 110 ? -2.621 -13.187 0.585 1.00 89.06 110 ALA A N 1
ATOM 950 C CA . ALA A 1 110 ? -1.964 -11.899 0.801 1.00 89.06 110 ALA A CA 1
ATOM 951 C C . ALA A 1 110 ? -2.555 -10.786 -0.084 1.00 89.06 110 ALA A C 1
ATOM 953 O O . ALA A 1 110 ? -2.934 -9.728 0.425 1.00 89.06 110 ALA A O 1
ATOM 954 N N . GLU A 1 111 ? -2.721 -11.039 -1.383 1.00 90.94 111 GLU A N 1
ATOM 955 C CA . GLU A 1 111 ? -3.345 -10.095 -2.323 1.00 90.94 111 GLU A CA 1
ATOM 956 C C . GLU A 1 111 ? -4.783 -9.764 -1.935 1.00 90.94 111 GLU A C 1
ATOM 958 O O . GLU A 1 111 ? -5.193 -8.602 -1.961 1.00 90.94 111 GLU A O 1
ATOM 963 N N . LYS A 1 112 ? -5.545 -10.776 -1.517 1.00 93.12 112 LYS A N 1
ATOM 964 C CA . LYS A 1 112 ? -6.923 -10.614 -1.057 1.00 93.12 112 LYS A CA 1
ATOM 965 C C . LYS A 1 112 ? -7.000 -9.704 0.165 1.00 93.12 112 LYS A C 1
ATOM 967 O O . LYS A 1 112 ? -7.844 -8.809 0.201 1.00 93.12 112 LYS A O 1
ATOM 972 N N . SER A 1 113 ? -6.113 -9.902 1.141 1.00 92.88 113 SER A N 1
ATOM 973 C CA . SER A 1 113 ? -6.015 -9.037 2.323 1.00 92.88 113 SER A CA 1
ATOM 974 C C . SER A 1 113 ? -5.656 -7.600 1.940 1.00 92.88 113 SER A C 1
ATOM 976 O O . SER A 1 113 ? -6.353 -6.659 2.329 1.00 92.88 113 SER A O 1
ATOM 978 N N . LEU A 1 114 ? -4.631 -7.425 1.100 1.00 91.94 114 LEU A N 1
ATOM 979 C CA . LEU A 1 114 ? -4.198 -6.112 0.622 1.00 91.94 114 LEU A CA 1
ATOM 980 C C . LEU A 1 114 ? -5.309 -5.381 -0.140 1.00 91.94 114 LEU A C 1
ATOM 982 O O . LEU A 1 114 ? -5.524 -4.192 0.097 1.00 91.94 114 LEU A O 1
ATOM 986 N N . ALA A 1 115 ? -6.063 -6.080 -0.989 1.00 94.81 115 ALA A N 1
ATOM 987 C CA . ALA A 1 115 ? -7.198 -5.504 -1.700 1.00 94.81 115 ALA A CA 1
ATOM 988 C C . ALA A 1 115 ? -8.340 -5.107 -0.749 1.00 94.81 115 ALA A C 1
ATOM 990 O O . ALA A 1 115 ? -8.923 -4.037 -0.918 1.00 94.81 115 ALA A O 1
ATOM 991 N N . MET A 1 116 ? -8.640 -5.903 0.288 1.00 96.31 116 MET A N 1
ATOM 992 C CA . MET A 1 116 ? -9.638 -5.531 1.307 1.00 96.31 116 MET A CA 1
ATOM 993 C C . MET A 1 116 ? -9.226 -4.273 2.080 1.00 96.31 116 MET A C 1
ATOM 995 O O . MET A 1 116 ? -10.041 -3.365 2.253 1.00 96.31 116 MET A O 1
ATOM 999 N N . ILE A 1 117 ? -7.961 -4.190 2.501 1.00 95.62 117 ILE A N 1
ATOM 1000 C CA . ILE A 1 117 ? -7.413 -2.996 3.160 1.00 95.62 117 ILE A CA 1
ATOM 1001 C C . ILE A 1 117 ? -7.475 -1.798 2.203 1.00 95.62 117 ILE A C 1
ATOM 1003 O O . ILE A 1 117 ? -7.921 -0.721 2.595 1.00 95.62 117 ILE A O 1
ATOM 1007 N N . GLY A 1 118 ? -7.091 -1.995 0.941 1.00 95.12 118 GLY A N 1
ATOM 1008 C CA . GLY A 1 118 ? -7.134 -0.982 -0.110 1.00 95.12 118 GLY A CA 1
ATOM 1009 C C . GLY A 1 118 ? -8.533 -0.415 -0.360 1.00 95.12 118 GLY A C 1
ATOM 1010 O O . GLY A 1 118 ? -8.691 0.804 -0.444 1.00 95.12 118 GLY A O 1
ATOM 1011 N N . MET A 1 119 ? -9.560 -1.272 -0.392 1.00 96.94 119 MET A N 1
ATOM 1012 C CA . MET A 1 119 ? -10.965 -0.850 -0.465 1.00 96.94 119 MET A CA 1
ATOM 1013 C C . MET A 1 119 ? -11.339 0.043 0.721 1.00 96.94 119 MET A C 1
ATOM 1015 O O . MET A 1 119 ? -11.924 1.107 0.521 1.00 96.94 119 MET A O 1
ATOM 1019 N N . GLY A 1 120 ? -10.971 -0.359 1.943 1.00 96.81 120 GLY A N 1
ATOM 1020 C CA . GLY A 1 120 ? -11.232 0.428 3.149 1.00 96.81 120 GLY A CA 1
ATOM 1021 C C . GLY A 1 120 ? -10.580 1.812 3.103 1.00 96.81 120 GLY A C 1
ATOM 1022 O O . GLY A 1 120 ? -11.234 2.810 3.396 1.00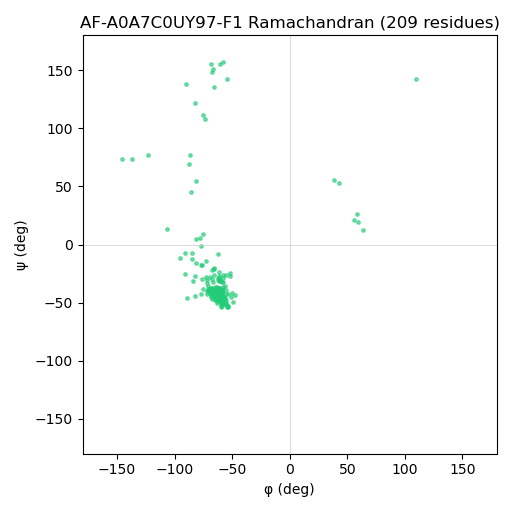 96.81 120 GLY A O 1
ATOM 1023 N N . ILE A 1 121 ? -9.324 1.892 2.648 1.00 95.31 121 ILE A N 1
ATOM 1024 C CA . ILE A 1 121 ? -8.598 3.162 2.484 1.00 95.31 121 ILE A CA 1
ATOM 1025 C C . ILE A 1 121 ? -9.281 4.065 1.452 1.00 95.31 121 ILE A C 1
ATOM 1027 O O . ILE A 1 121 ? -9.494 5.246 1.721 1.00 95.31 121 ILE A O 1
ATOM 1031 N N . ALA A 1 122 ? -9.639 3.517 0.289 1.00 94.62 122 ALA A N 1
ATOM 1032 C CA . ALA A 1 122 ? -10.277 4.287 -0.776 1.00 94.62 122 ALA A CA 1
ATOM 1033 C C . ALA A 1 122 ? -11.643 4.847 -0.337 1.00 94.62 122 ALA A C 1
ATOM 1035 O O . ALA A 1 122 ? -11.948 6.007 -0.608 1.00 94.62 122 ALA A O 1
ATOM 1036 N N . TYR A 1 123 ? -12.449 4.062 0.387 1.00 95.50 123 TYR A N 1
ATOM 1037 C CA . TYR A 1 123 ? -13.705 4.558 0.961 1.00 95.50 123 TYR A CA 1
ATOM 1038 C C . TYR A 1 123 ? -13.482 5.594 2.066 1.00 95.50 123 TYR A C 1
ATOM 1040 O O . TYR A 1 123 ? -14.205 6.588 2.108 1.00 95.50 123 TYR A O 1
ATOM 1048 N N . TYR A 1 124 ? -12.482 5.395 2.928 1.00 95.38 124 TYR A N 1
ATOM 1049 C CA . TYR A 1 124 ? -12.154 6.332 4.004 1.00 95.38 124 TYR A CA 1
ATOM 1050 C C . TYR A 1 124 ? -11.770 7.709 3.455 1.00 95.38 124 TYR A C 1
ATOM 1052 O O . TYR A 1 124 ? -12.304 8.716 3.909 1.00 95.38 124 TYR A O 1
ATOM 1060 N N . GLN A 1 125 ? -10.929 7.762 2.422 1.00 92.19 125 GLN A N 1
ATOM 1061 C CA . GLN A 1 125 ? -10.561 9.030 1.787 1.00 92.19 125 GLN A CA 1
ATOM 1062 C C . GLN A 1 125 ? -11.720 9.710 1.063 1.00 92.19 125 GLN A C 1
ATOM 1064 O O . GLN A 1 125 ? -11.814 10.933 1.066 1.00 92.19 125 GLN A O 1
ATOM 1069 N N . ALA A 1 126 ? -12.641 8.929 0.502 1.00 91.81 126 ALA A N 1
ATOM 1070 C CA . ALA A 1 126 ? -13.891 9.452 -0.034 1.00 91.81 126 ALA A CA 1
ATOM 1071 C C . ALA A 1 126 ? -14.910 9.835 1.060 1.00 91.81 126 ALA A C 1
ATOM 1073 O O . ALA A 1 126 ? -16.069 10.084 0.739 1.00 91.81 126 ALA A O 1
ATOM 1074 N N . LYS A 1 127 ? -14.510 9.829 2.344 1.00 93.12 127 LYS A N 1
ATOM 1075 C CA . LYS A 1 127 ? -15.346 10.092 3.531 1.00 93.12 127 LYS A CA 1
ATOM 1076 C C . LYS A 1 127 ? -16.577 9.180 3.651 1.00 93.12 127 LYS A C 1
ATOM 1078 O O . LYS A 1 127 ? -17.525 9.475 4.372 1.00 93.12 127 LYS A O 1
ATOM 1083 N N . LYS A 1 128 ? -16.555 8.024 2.981 1.00 95.62 128 LYS A N 1
ATOM 1084 C CA . LYS A 1 128 ? -17.597 6.988 3.032 1.00 95.62 128 LYS A CA 1
ATOM 1085 C C . LYS A 1 128 ? -17.308 6.034 4.189 1.00 95.62 128 LYS A C 1
ATOM 1087 O O . LYS A 1 128 ? -16.892 4.889 3.994 1.00 95.62 128 LYS A O 1
ATOM 1092 N N . PHE A 1 129 ? -17.454 6.550 5.408 1.00 97.44 129 PHE A N 1
ATOM 1093 C CA . PHE A 1 129 ? -16.995 5.876 6.622 1.00 97.44 129 PHE A CA 1
ATOM 1094 C C . PHE A 1 129 ? -17.647 4.506 6.898 1.00 97.44 129 PHE A C 1
ATOM 1096 O O . PHE A 1 129 ? -16.892 3.577 7.194 1.00 97.44 129 PHE A O 1
ATOM 1103 N N . PRO A 1 130 ? -18.970 4.301 6.718 1.00 98.25 130 PRO A N 1
ATOM 1104 C CA . PRO A 1 130 ? -19.578 2.976 6.897 1.00 98.25 130 PRO A CA 1
ATOM 1105 C C . PRO A 1 130 ? -18.983 1.908 5.968 1.00 98.25 130 PRO A C 1
ATOM 1107 O O . PRO A 1 130 ? -18.722 0.769 6.359 1.00 98.25 130 PRO A O 1
ATOM 1110 N N . GLN A 1 131 ? -18.722 2.271 4.711 1.00 97.81 131 GLN A N 1
ATOM 1111 C CA . GLN A 1 131 ? -18.120 1.367 3.737 1.00 97.81 131 GLN A CA 1
ATOM 1112 C C . GLN A 1 131 ? -16.656 1.086 4.088 1.00 97.81 131 GLN A C 1
ATOM 1114 O O . GLN A 1 131 ? -16.213 -0.058 3.977 1.00 97.81 131 GLN A O 1
ATOM 1119 N N . ALA A 1 132 ? -15.914 2.101 4.537 1.00 97.75 132 ALA A N 1
ATOM 1120 C CA . ALA A 1 132 ? -14.540 1.932 4.997 1.00 97.75 132 ALA A CA 1
ATOM 1121 C C . ALA A 1 132 ? -14.453 0.961 6.185 1.00 97.75 132 ALA A C 1
ATOM 1123 O O . ALA A 1 132 ? -13.653 0.023 6.151 1.00 97.75 132 ALA A O 1
ATOM 1124 N N . GLU A 1 133 ? -15.330 1.135 7.181 1.00 98.31 133 GLU A N 1
ATOM 1125 C CA . GLU A 1 133 ? -15.460 0.251 8.342 1.00 98.31 133 GLU A CA 1
ATOM 1126 C C . GLU A 1 133 ? -15.678 -1.196 7.897 1.00 98.31 133 GLU A C 1
ATOM 1128 O O . GLU A 1 133 ? -14.897 -2.081 8.256 1.00 98.31 133 GLU A O 1
ATOM 1133 N N . LYS A 1 134 ? -16.688 -1.425 7.046 1.00 98.38 134 LYS A N 1
ATOM 1134 C CA . LYS A 1 134 ? -17.028 -2.755 6.526 1.00 98.38 134 LYS A CA 1
ATOM 1135 C C . LYS A 1 134 ? -15.809 -3.465 5.936 1.00 98.38 134 LYS A C 1
ATOM 1137 O O . LYS A 1 134 ? -15.589 -4.647 6.206 1.00 98.38 134 LYS A O 1
ATOM 1142 N N . TRP A 1 135 ? -15.009 -2.766 5.132 1.00 98.00 135 TRP A N 1
ATOM 1143 C CA . TRP A 1 135 ? -13.838 -3.358 4.480 1.00 98.00 135 TRP A CA 1
ATOM 1144 C C . TRP A 1 135 ? -12.661 -3.578 5.431 1.00 98.00 135 TRP A C 1
ATOM 1146 O O . TRP A 1 135 ? -12.024 -4.631 5.348 1.00 98.00 135 TRP A O 1
ATOM 1156 N N . PHE A 1 136 ? -12.408 -2.669 6.375 1.00 98.00 136 PHE A N 1
ATOM 1157 C CA . PHE A 1 136 ? -11.385 -2.888 7.402 1.00 98.00 136 PHE A CA 1
ATOM 1158 C C . PHE A 1 136 ? -11.735 -4.052 8.332 1.00 98.00 136 PHE A C 1
ATOM 1160 O O . PHE A 1 136 ? -10.870 -4.880 8.617 1.00 98.00 136 PHE A O 1
ATOM 1167 N N . LEU A 1 137 ? -12.997 -4.183 8.750 1.00 97.44 137 LEU A N 1
ATOM 1168 C CA . LEU A 1 137 ? -13.446 -5.322 9.557 1.00 97.44 137 LEU A CA 1
ATOM 1169 C C . LEU A 1 137 ? -13.375 -6.639 8.775 1.00 97.44 137 LEU A C 1
ATOM 1171 O O . LEU A 1 137 ? -12.978 -7.666 9.330 1.00 97.44 137 LEU A O 1
ATOM 1175 N N . LYS A 1 138 ? -13.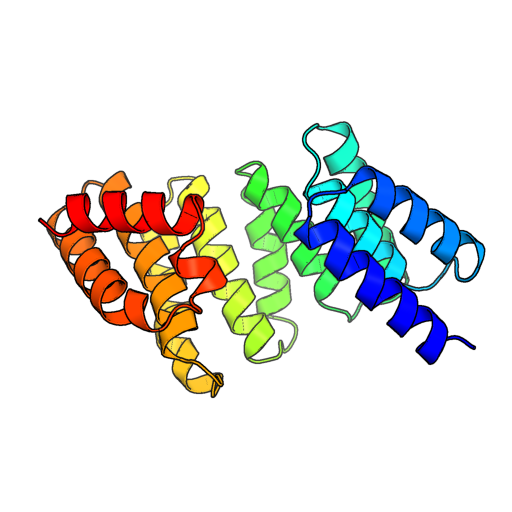685 -6.615 7.472 1.00 96.38 138 LYS A N 1
ATOM 1176 C CA . LYS A 1 138 ? -13.518 -7.786 6.601 1.00 96.38 138 LYS A CA 1
ATOM 1177 C C . LYS A 1 138 ? -12.052 -8.210 6.496 1.00 96.38 138 LYS A C 1
ATOM 1179 O O . LYS A 1 138 ? -11.770 -9.399 6.626 1.00 96.38 138 LYS A O 1
ATOM 1184 N N . ALA A 1 139 ? -11.134 -7.256 6.317 1.00 95.38 139 ALA A N 1
ATOM 1185 C CA . ALA A 1 139 ? -9.696 -7.523 6.321 1.00 95.38 139 ALA A CA 1
ATOM 1186 C C . ALA A 1 139 ? -9.241 -8.113 7.666 1.00 95.38 139 ALA A C 1
ATOM 1188 O O . ALA A 1 139 ? -8.565 -9.138 7.686 1.00 95.38 139 ALA A O 1
ATOM 1189 N N . LEU A 1 140 ? -9.691 -7.538 8.789 1.00 94.50 140 LEU A N 1
ATOM 1190 C CA . LEU A 1 140 ? -9.366 -8.018 10.135 1.00 94.50 140 LEU A CA 1
ATOM 1191 C C . LEU A 1 140 ? -9.819 -9.467 10.362 1.00 94.50 140 LEU A C 1
ATOM 1193 O O . LEU A 1 140 ? -9.048 -10.275 10.876 1.00 94.50 140 LEU A O 1
ATOM 1197 N N . LYS A 1 141 ? -11.045 -9.808 9.942 1.00 94.25 141 LYS A N 1
ATOM 1198 C CA . LYS A 1 141 ? -11.586 -11.177 10.020 1.00 94.25 141 LYS A CA 1
ATOM 1199 C C . LYS A 1 141 ? -10.832 -12.149 9.107 1.00 94.25 141 LYS A C 1
ATOM 1201 O O . LYS A 1 141 ? -10.812 -13.348 9.371 1.00 94.25 141 LYS A O 1
ATOM 1206 N N . PHE A 1 142 ? -10.231 -11.651 8.028 1.00 92.38 142 PHE A N 1
ATOM 1207 C CA . PHE A 1 142 ? -9.483 -12.466 7.076 1.00 92.38 142 PHE A CA 1
ATOM 1208 C C . PHE A 1 142 ? -8.039 -12.750 7.521 1.00 92.38 142 PHE A C 1
ATOM 1210 O O . PHE A 1 142 ? -7.517 -13.803 7.165 1.00 92.38 142 PHE A O 1
ATOM 1217 N N . LEU A 1 143 ? -7.416 -11.880 8.330 1.00 87.31 143 LEU A N 1
ATOM 1218 C CA . LEU A 1 143 ? -6.011 -12.014 8.754 1.00 87.31 143 LEU A CA 1
ATOM 1219 C C . LEU A 1 143 ? -5.604 -13.408 9.268 1.00 87.31 143 LEU A C 1
ATOM 1221 O O . LEU A 1 143 ? -4.547 -13.877 8.852 1.00 87.31 143 LEU A O 1
ATOM 1225 N N . PRO A 1 144 ? -6.391 -14.118 10.105 1.00 84.88 144 PRO A N 1
ATOM 1226 C CA . PRO A 1 144 ? -6.001 -15.453 10.569 1.00 84.88 144 PRO A CA 1
ATOM 1227 C C . PRO A 1 144 ? -5.771 -16.454 9.428 1.00 84.88 144 PRO A C 1
ATOM 1229 O O . PRO A 1 144 ? -4.932 -17.342 9.542 1.00 84.88 144 PRO A O 1
ATOM 1232 N N . LYS A 1 145 ? -6.458 -16.280 8.290 1.00 84.00 145 LYS A N 1
ATOM 1233 C CA . LYS A 1 145 ? -6.301 -17.135 7.103 1.00 84.00 145 LYS A CA 1
ATOM 1234 C C . LYS A 1 145 ? -4.984 -16.903 6.361 1.00 84.00 145 LYS A C 1
ATOM 1236 O O . LYS A 1 145 ? -4.626 -17.718 5.519 1.00 84.00 145 LYS A O 1
ATOM 1241 N N . LEU A 1 146 ? -4.273 -15.813 6.654 1.00 81.75 146 LEU A N 1
ATOM 1242 C CA . LEU A 1 146 ? -2.970 -15.522 6.057 1.00 81.75 146 LEU A CA 1
ATOM 1243 C C . LEU A 1 146 ? -1.841 -16.352 6.666 1.00 81.75 146 LEU A C 1
ATOM 1245 O O . LEU A 1 146 ? -0.778 -16.412 6.058 1.00 81.75 146 LEU A O 1
ATOM 1249 N N . LYS A 1 147 ? -2.051 -16.941 7.857 1.00 82.12 147 LYS A N 1
ATOM 1250 C CA . LYS A 1 147 ? -0.984 -17.534 8.684 1.00 82.12 147 LYS A CA 1
ATOM 1251 C C . LYS A 1 147 ? 0.268 -16.633 8.710 1.00 82.12 147 LYS A C 1
ATOM 1253 O O . LYS A 1 147 ? 1.355 -17.073 8.336 1.00 82.12 147 LYS A O 1
ATOM 1258 N N . PRO A 1 148 ? 0.115 -15.341 9.054 1.00 78.44 148 PRO A N 1
ATOM 1259 C CA . PRO A 1 148 ? 1.221 -14.405 8.950 1.00 78.44 148 PRO A CA 1
ATOM 1260 C C . PRO A 1 148 ? 2.297 -14.766 9.972 1.00 78.44 148 PRO A C 1
ATOM 1262 O O . PRO A 1 148 ? 1.990 -15.228 11.068 1.00 78.44 148 PRO A O 1
ATOM 1265 N N . LYS A 1 149 ? 3.561 -14.492 9.639 1.00 79.75 149 LYS A N 1
ATOM 1266 C CA . LYS A 1 149 ? 4.680 -14.671 10.579 1.00 79.75 149 LYS A CA 1
ATOM 1267 C C . LYS A 1 149 ? 4.548 -13.781 11.822 1.00 79.75 149 LYS A C 1
ATOM 1269 O O . LYS A 1 149 ? 5.034 -14.144 12.884 1.00 79.75 149 LYS A O 1
ATOM 1274 N N . HIS A 1 150 ? 3.889 -12.628 11.678 1.00 80.62 150 HIS A N 1
ATOM 1275 C CA . HIS A 1 150 ? 3.701 -11.633 12.737 1.00 80.62 150 HIS A CA 1
ATOM 1276 C C . HIS A 1 150 ? 2.256 -11.094 12.740 1.00 80.62 150 HIS A C 1
ATOM 1278 O O . HIS A 1 150 ? 2.019 -9.959 12.310 1.00 80.62 150 HIS A O 1
ATOM 1284 N N . PRO A 1 151 ? 1.264 -11.887 13.193 1.00 84.56 151 PRO A N 1
ATOM 1285 C CA . PRO A 1 151 ? -0.153 -11.502 13.178 1.00 84.56 151 PRO A CA 1
ATOM 1286 C C . PRO A 1 151 ? -0.451 -10.215 13.955 1.00 84.56 151 PRO A C 1
ATOM 1288 O O . PRO A 1 151 ? -1.428 -9.522 13.661 1.00 84.56 151 PRO A O 1
ATOM 1291 N N . GLU A 1 152 ? 0.369 -9.881 14.947 1.00 88.31 152 GLU A N 1
ATOM 1292 C CA . GLU A 1 152 ? 0.271 -8.662 15.745 1.00 88.31 152 GLU A CA 1
ATOM 1293 C C . GLU A 1 152 ? 0.501 -7.417 14.886 1.00 88.31 152 GLU A C 1
ATOM 1295 O O . GLU A 1 152 ? -0.230 -6.437 15.028 1.00 88.31 152 GLU A O 1
ATOM 1300 N N . ILE A 1 153 ? 1.469 -7.461 13.965 1.00 85.94 153 ILE A N 1
ATOM 1301 C CA . ILE A 1 153 ? 1.827 -6.323 13.107 1.00 85.94 153 ILE A CA 1
ATOM 1302 C C . ILE A 1 153 ? 0.718 -6.059 12.080 1.00 85.94 153 ILE A C 1
ATOM 1304 O O . ILE A 1 153 ? 0.320 -4.909 11.874 1.00 85.94 153 ILE A O 1
ATOM 1308 N N . ASP A 1 154 ? 0.151 -7.113 11.492 1.00 86.69 154 ASP A N 1
ATOM 1309 C CA . ASP A 1 154 ? -0.964 -6.976 10.550 1.00 86.69 154 ASP A CA 1
ATOM 1310 C C . ASP A 1 154 ? -2.227 -6.435 11.239 1.00 86.69 154 ASP A C 1
ATOM 1312 O O . ASP A 1 154 ? -2.876 -5.504 10.745 1.00 86.69 154 ASP A O 1
ATOM 1316 N N . LYS A 1 155 ? -2.556 -6.968 12.427 1.00 92.44 155 LYS A N 1
ATOM 1317 C CA . LYS A 1 155 ? -3.679 -6.476 13.245 1.00 92.44 155 LYS A CA 1
ATOM 1318 C C . LYS A 1 155 ? -3.470 -5.022 13.653 1.00 92.44 155 LYS A C 1
ATOM 1320 O O . LYS A 1 155 ? -4.413 -4.234 13.570 1.00 92.44 155 LYS A O 1
ATOM 1325 N N . LEU A 1 156 ? -2.251 -4.655 14.048 1.00 92.88 156 LEU A N 1
ATOM 1326 C CA . LEU A 1 156 ? -1.892 -3.287 14.411 1.00 92.88 156 LEU A CA 1
ATOM 1327 C C . LEU A 1 156 ? -2.187 -2.306 13.272 1.00 92.88 156 LEU A C 1
ATOM 1329 O O . LEU A 1 156 ? -2.807 -1.266 13.507 1.00 92.88 156 LEU A O 1
ATOM 1333 N N . GLY A 1 157 ? -1.807 -2.654 12.040 1.00 91.62 157 GLY A N 1
ATOM 1334 C CA . GLY A 1 157 ? -2.078 -1.831 10.862 1.00 91.62 157 GLY A CA 1
ATOM 1335 C C . GLY A 1 157 ? -3.573 -1.579 10.636 1.00 91.62 157 GLY A C 1
ATOM 1336 O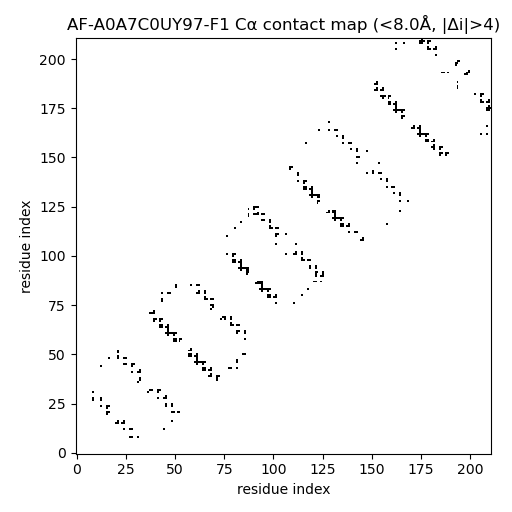 O . GLY A 1 157 ? -3.966 -0.462 10.294 1.00 91.62 157 GLY A O 1
ATOM 1337 N N . ILE A 1 158 ? -4.427 -2.581 10.867 1.00 94.94 158 ILE A N 1
ATOM 1338 C CA . ILE A 1 158 ? -5.883 -2.431 10.718 1.00 94.94 158 ILE A CA 1
ATOM 1339 C C . ILE A 1 158 ? -6.500 -1.678 11.902 1.00 94.94 158 ILE A C 1
ATOM 1341 O O . ILE A 1 158 ? -7.333 -0.797 11.686 1.00 94.94 158 ILE A O 1
ATOM 1345 N N . PHE A 1 159 ? -6.086 -1.965 13.140 1.00 96.94 159 PHE A N 1
ATOM 1346 C CA . PHE A 1 159 ? -6.559 -1.228 14.316 1.00 96.94 159 PHE A CA 1
ATOM 1347 C C . PHE A 1 159 ? -6.222 0.250 14.223 1.00 96.94 159 PHE A C 1
ATOM 1349 O O . PHE A 1 159 ? -7.083 1.076 14.501 1.00 96.94 159 PHE A O 1
ATOM 1356 N N . PHE A 1 160 ? -5.027 0.587 13.740 1.00 94.12 160 PHE A N 1
ATOM 1357 C CA . PHE A 1 160 ? -4.669 1.964 13.432 1.00 94.12 160 PHE A CA 1
ATOM 1358 C C . PHE A 1 160 ? -5.679 2.614 12.480 1.00 94.12 160 PHE A C 1
ATOM 1360 O O . PHE A 1 160 ? -6.238 3.661 12.795 1.00 94.12 160 PHE A O 1
ATOM 1367 N N . ARG A 1 161 ? -5.974 1.973 11.345 1.00 96.00 161 ARG A N 1
ATOM 1368 C CA . ARG A 1 161 ? -6.927 2.511 10.361 1.00 96.00 161 ARG A CA 1
ATOM 1369 C C . ARG A 1 161 ? -8.325 2.692 10.941 1.00 96.00 161 ARG A C 1
AT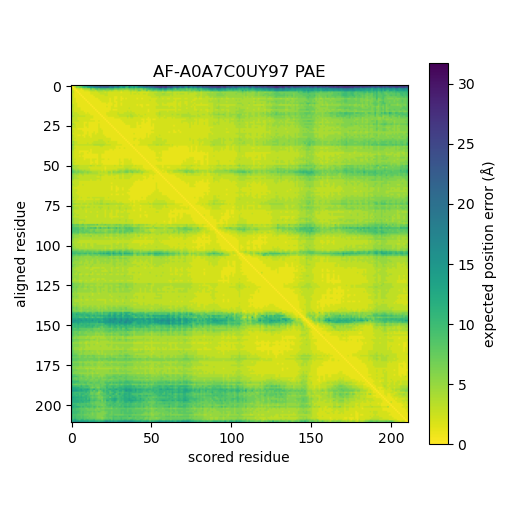OM 1371 O O . ARG A 1 161 ? -8.948 3.715 10.683 1.00 96.00 161 ARG A O 1
ATOM 1378 N N . LEU A 1 162 ? -8.793 1.740 11.747 1.00 97.94 162 LEU A N 1
ATOM 1379 C CA . LEU A 1 162 ? -10.080 1.837 12.434 1.00 97.94 162 LEU A CA 1
ATOM 1380 C C . LEU A 1 162 ? -10.094 2.984 13.453 1.00 97.94 162 LEU A C 1
ATOM 1382 O O . LEU A 1 162 ? -11.065 3.730 13.497 1.00 97.94 162 LEU A O 1
ATOM 1386 N N . THR A 1 163 ? -9.017 3.190 14.214 1.00 97.69 163 THR A N 1
ATOM 1387 C CA . THR A 1 163 ? -8.913 4.311 15.161 1.00 97.69 163 THR A CA 1
ATOM 1388 C C . THR A 1 163 ? -9.125 5.660 14.476 1.00 97.69 163 THR A C 1
ATOM 1390 O O . THR A 1 163 ? -9.958 6.446 14.925 1.00 97.69 163 THR A O 1
ATOM 1393 N N . PHE A 1 164 ? -8.407 5.923 13.379 1.00 96.62 164 PHE A N 1
ATOM 1394 C CA . PHE A 1 164 ? -8.530 7.190 12.647 1.00 96.62 164 PHE A C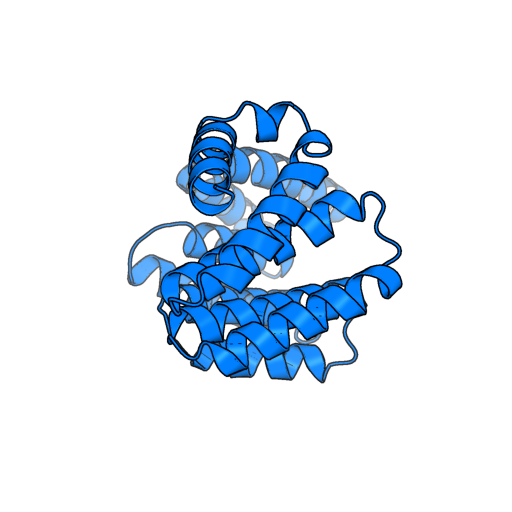A 1
ATOM 1395 C C . PHE A 1 164 ? -9.861 7.307 11.911 1.00 96.62 164 PHE A C 1
ATOM 1397 O O . PHE A 1 164 ? -10.478 8.368 11.947 1.00 96.62 164 PHE A O 1
ATOM 1404 N N . LEU A 1 165 ? -10.358 6.205 11.343 1.00 97.94 165 LEU A N 1
ATOM 1405 C CA . LEU A 1 165 ? -11.694 6.158 10.760 1.00 97.94 165 LEU A CA 1
ATOM 1406 C C . LEU A 1 165 ? -12.759 6.631 11.757 1.00 97.94 165 LEU A C 1
ATOM 1408 O O . LEU A 1 165 ? -13.544 7.518 11.438 1.00 97.94 165 LEU A O 1
ATOM 1412 N N . TYR A 1 166 ? -12.791 6.056 12.962 1.00 98.31 166 TYR A N 1
ATOM 1413 C CA . TYR A 1 166 ? -13.798 6.415 13.961 1.00 98.31 166 TYR A CA 1
ATOM 1414 C C . TYR A 1 166 ? -13.575 7.795 14.567 1.00 98.31 166 TYR A C 1
ATOM 1416 O O . TYR A 1 166 ? -14.553 8.470 14.883 1.00 98.31 166 TYR A O 1
ATOM 1424 N N . LYS A 1 167 ? -12.318 8.232 14.710 1.00 97.06 167 LYS A N 1
ATOM 1425 C CA . LYS A 1 167 ? -11.999 9.600 15.134 1.00 97.06 167 LYS A CA 1
ATOM 1426 C C . LYS A 1 167 ? -12.612 10.613 14.166 1.00 97.06 167 LYS A C 1
ATOM 1428 O O . LYS A 1 167 ? -13.341 11.500 14.605 1.00 97.06 167 LYS A O 1
ATOM 1433 N N . ASP A 1 168 ? -12.374 10.444 12.869 1.00 97.06 168 ASP A N 1
ATOM 1434 C CA . ASP A 1 168 ? -12.857 11.374 11.842 1.00 97.06 168 ASP A CA 1
ATOM 1435 C C . ASP A 1 168 ? -14.370 11.266 11.633 1.00 97.06 168 ASP A C 1
ATOM 1437 O O . ASP A 1 168 ? -15.040 12.264 11.374 1.00 97.06 168 ASP A O 1
ATOM 1441 N N . TRP A 1 169 ? -14.930 10.074 11.847 1.00 97.75 169 TRP A N 1
ATOM 1442 C CA . TRP A 1 169 ? -16.373 9.849 11.906 1.00 97.75 169 TRP A CA 1
ATOM 1443 C C . TRP A 1 169 ? -17.007 10.284 13.244 1.00 97.75 169 TRP A C 1
ATOM 1445 O O . TRP A 1 169 ? -18.192 10.061 13.476 1.00 97.75 169 TRP A O 1
ATOM 1455 N N . ARG A 1 170 ? -16.245 10.905 14.153 1.00 97.50 170 ARG A N 1
ATOM 1456 C CA . ARG A 1 170 ? -16.712 11.405 15.462 1.00 97.50 170 ARG A CA 1
ATOM 1457 C C . ARG A 1 170 ? -17.311 10.331 16.391 1.00 97.50 170 ARG A C 1
ATOM 1459 O O . ARG A 1 170 ? -17.958 10.657 17.386 1.00 97.50 170 ARG A O 1
ATOM 1466 N N . LYS A 1 171 ? -17.021 9.052 16.145 1.00 97.75 171 LYS A N 1
ATOM 1467 C CA . LYS A 1 171 ? -17.399 7.903 16.983 1.00 97.75 171 LYS A CA 1
ATOM 1468 C C . LYS A 1 171 ? -16.360 7.672 18.086 1.00 97.75 171 LYS A C 1
ATOM 1470 O O . LYS A 1 171 ? -15.482 6.812 17.992 1.00 97.75 171 LYS A O 1
ATOM 1475 N N . LYS A 1 172 ? -16.417 8.507 19.133 1.00 96.50 172 LYS A N 1
ATOM 1476 C CA . LYS A 1 172 ? -15.387 8.571 20.193 1.00 96.50 172 LYS A CA 1
ATOM 1477 C C . LYS A 1 172 ? -15.174 7.236 20.924 1.00 96.50 172 LYS A C 1
ATOM 1479 O O . LYS A 1 172 ? -14.027 6.867 21.179 1.00 96.50 172 LYS A O 1
ATOM 1484 N N . LYS A 1 173 ? -16.248 6.502 21.252 1.00 97.56 173 LYS A N 1
ATOM 1485 C CA . LYS A 1 173 ? -16.164 5.229 21.998 1.00 97.56 173 LYS A CA 1
ATOM 1486 C C . LYS A 1 173 ? -15.389 4.174 21.200 1.00 97.56 173 LYS A C 1
ATOM 1488 O O . LYS A 1 173 ? -14.499 3.506 21.729 1.00 97.56 173 LYS A O 1
ATOM 1493 N N . GLU A 1 174 ? -15.679 4.065 19.913 1.00 98.00 174 GLU A N 1
ATOM 1494 C CA . GLU A 1 174 ? -15.066 3.128 18.980 1.00 98.00 174 GLU A CA 1
ATOM 1495 C C . GLU A 1 174 ? -13.623 3.520 18.666 1.00 98.00 174 GLU A C 1
ATOM 1497 O O . GLU A 1 174 ? -12.739 2.661 18.700 1.00 98.00 174 GLU A O 1
ATOM 1502 N N . ALA A 1 175 ? -13.359 4.812 18.449 1.00 97.81 175 ALA A N 1
ATOM 1503 C CA . ALA A 1 175 ? -12.003 5.324 18.267 1.00 97.81 175 ALA A CA 1
ATOM 1504 C C . ALA A 1 175 ? -11.111 4.942 19.457 1.00 97.81 175 ALA A C 1
ATOM 1506 O O . ALA A 1 175 ? -10.045 4.354 19.268 1.00 97.81 175 ALA A O 1
ATOM 1507 N N . ARG A 1 176 ? -11.592 5.162 20.689 1.00 98.00 176 ARG A N 1
ATOM 1508 C CA . ARG A 1 176 ? -10.888 4.774 21.919 1.00 98.00 176 ARG A CA 1
ATOM 1509 C C . ARG A 1 176 ? -10.677 3.262 22.015 1.00 98.00 176 ARG A C 1
ATOM 1511 O O . ARG A 1 176 ? -9.578 2.811 22.343 1.00 98.00 176 ARG A O 1
ATOM 1518 N N . LYS A 1 177 ? -11.707 2.465 21.705 1.00 98.00 177 LYS A N 1
ATOM 1519 C CA . LYS A 1 177 ? -11.638 0.991 21.702 1.00 98.00 177 LYS A CA 1
ATOM 1520 C C . LYS A 1 177 ? -10.513 0.485 20.798 1.00 98.00 177 LYS A C 1
ATOM 1522 O O . LYS A 1 177 ? -9.709 -0.340 21.231 1.00 98.00 177 LYS A O 1
ATOM 1527 N N . TYR A 1 178 ? -10.446 0.964 19.557 1.00 97.88 178 TYR A N 1
ATOM 1528 C CA . TYR A 1 178 ? -9.414 0.528 18.612 1.00 97.88 178 TYR A CA 1
ATOM 1529 C C . TYR A 1 178 ? -8.044 1.149 18.900 1.00 97.88 178 TYR A C 1
ATOM 1531 O O . TYR A 1 178 ? -7.037 0.468 18.710 1.00 97.88 178 TYR A O 1
ATOM 1539 N N . ALA A 1 179 ? -7.985 2.358 19.467 1.00 97.56 179 ALA A N 1
ATOM 1540 C CA . ALA A 1 179 ? -6.737 2.962 19.928 1.00 97.56 179 ALA A CA 1
ATOM 1541 C C . ALA A 1 179 ? -6.071 2.108 21.014 1.00 97.56 179 ALA A C 1
ATOM 1543 O O . ALA A 1 179 ? -4.888 1.794 20.906 1.00 97.56 179 ALA A O 1
ATOM 1544 N N . LYS A 1 180 ? -6.838 1.642 22.010 1.00 97.69 180 LYS A N 1
ATOM 1545 C CA . LYS A 1 180 ? -6.336 0.738 23.060 1.00 97.69 180 LYS A CA 1
ATOM 1546 C C . LYS A 1 180 ? -5.801 -0.578 22.482 1.00 97.69 180 LYS A C 1
ATOM 1548 O O . LYS A 1 180 ? -4.707 -1.002 22.847 1.00 97.69 180 LYS A O 1
ATOM 1553 N N . LYS A 1 181 ? -6.518 -1.176 21.523 1.00 97.12 181 LYS A N 1
ATOM 1554 C CA . LYS A 1 181 ? -6.060 -2.383 20.809 1.00 97.12 181 LYS A CA 1
ATOM 1555 C C . LYS A 1 181 ? -4.797 -2.145 19.974 1.00 97.12 181 LYS A C 1
ATOM 1557 O O . LYS A 1 181 ? -3.952 -3.026 19.872 1.00 97.12 181 LYS A O 1
ATOM 1562 N N . ALA A 1 182 ? -4.656 -0.971 19.362 1.00 95.56 182 ALA A N 1
ATOM 1563 C CA . ALA A 1 182 ? -3.438 -0.609 18.643 1.00 95.56 182 ALA A CA 1
ATOM 1564 C C . ALA A 1 182 ? -2.255 -0.428 19.613 1.00 95.56 182 ALA A C 1
ATOM 1566 O O . ALA A 1 182 ? -1.169 -0.938 19.353 1.00 95.56 182 ALA A O 1
ATOM 1567 N N . LEU A 1 183 ? -2.460 0.224 20.764 1.00 95.19 183 LEU A N 1
ATOM 1568 C CA . LEU A 1 183 ? -1.414 0.396 21.783 1.00 95.19 183 LEU A CA 1
ATOM 1569 C C . LEU A 1 183 ? -0.896 -0.933 22.321 1.00 95.19 183 LEU A C 1
ATOM 1571 O O . LEU A 1 183 ? 0.318 -1.103 22.418 1.00 95.19 183 LEU A O 1
ATOM 1575 N N . SER A 1 184 ? -1.789 -1.882 22.619 1.00 95.06 184 SER A N 1
ATOM 1576 C CA . SER A 1 184 ? -1.382 -3.191 23.145 1.00 95.06 184 SER A CA 1
ATOM 1577 C C . SER A 1 184 ? -0.494 -3.967 22.170 1.00 95.06 184 SER A C 1
ATOM 1579 O O . SER A 1 184 ? 0.320 -4.785 22.595 1.00 95.06 184 SER A O 1
ATOM 1581 N N . LEU A 1 185 ? -0.627 -3.705 20.863 1.00 94.38 185 LEU A N 1
ATOM 1582 C CA . LEU A 1 185 ? 0.173 -4.352 19.826 1.00 94.38 185 LEU A CA 1
ATOM 1583 C C . LEU A 1 185 ? 1.408 -3.545 19.396 1.00 94.38 185 LEU A C 1
ATOM 1585 O O . LEU A 1 185 ? 2.289 -4.087 18.733 1.00 94.38 185 LEU A O 1
ATOM 1589 N N . PHE A 1 186 ? 1.531 -2.279 19.800 1.00 91.12 186 PHE A N 1
ATOM 1590 C CA . PHE A 1 186 ? 2.641 -1.423 19.374 1.00 91.12 186 PHE A CA 1
ATOM 1591 C C . PHE A 1 186 ? 4.015 -1.956 19.796 1.00 91.12 186 PHE A C 1
ATOM 1593 O O . PHE A 1 186 ? 5.002 -1.762 19.090 1.00 91.12 186 PHE A O 1
ATOM 1600 N N . ARG A 1 187 ? 4.090 -2.672 20.925 1.00 90.44 187 ARG A N 1
ATOM 1601 C CA . ARG A 1 187 ? 5.340 -3.275 21.413 1.00 90.44 187 ARG A CA 1
ATOM 1602 C C . ARG A 1 187 ? 5.950 -4.299 20.449 1.00 90.44 187 ARG A C 1
ATOM 1604 O O . ARG A 1 187 ? 7.157 -4.495 20.507 1.00 90.44 187 ARG A O 1
ATOM 1611 N N . PHE A 1 188 ? 5.139 -4.900 19.575 1.00 90.38 188 PHE A N 1
ATOM 1612 C CA . PHE A 1 188 ? 5.571 -5.904 18.600 1.00 90.38 188 PHE A CA 1
ATOM 1613 C C . PHE A 1 188 ? 6.122 -5.294 17.303 1.00 90.38 188 PHE A C 1
ATOM 1615 O O . PHE A 1 188 ? 6.654 -6.017 16.464 1.00 90.38 188 PHE A O 1
ATOM 1622 N N . LEU A 1 189 ? 6.025 -3.971 17.112 1.00 87.81 189 LEU A N 1
ATOM 1623 C CA . LEU A 1 189 ? 6.716 -3.314 16.004 1.00 87.81 189 LEU A CA 1
ATOM 1624 C C . LEU A 1 189 ? 8.234 -3.419 16.196 1.00 87.81 189 LEU A C 1
ATOM 1626 O O . LEU A 1 189 ? 8.726 -3.098 17.283 1.00 87.81 189 LEU A O 1
ATOM 1630 N N . PRO A 1 190 ? 8.997 -3.754 15.139 1.00 88.44 190 PRO A N 1
ATOM 1631 C CA . PRO A 1 190 ? 10.450 -3.753 15.210 1.00 88.44 190 PRO A CA 1
ATOM 1632 C C . PRO A 1 190 ? 10.988 -2.404 15.696 1.00 88.44 190 PRO A C 1
ATOM 1634 O O . PRO A 1 190 ? 10.482 -1.346 15.302 1.00 88.44 190 PRO A O 1
ATOM 1637 N N . SER A 1 191 ? 12.045 -2.439 16.513 1.00 88.00 191 SER A N 1
ATOM 1638 C CA . SER A 1 191 ? 12.639 -1.261 17.167 1.00 88.00 191 SER A CA 1
ATOM 1639 C C . SER A 1 191 ? 12.912 -0.115 16.191 1.00 88.00 191 SER A C 1
ATOM 1641 O O . SER A 1 191 ? 12.555 1.025 16.481 1.00 88.00 191 SER A O 1
ATOM 1643 N N . LYS A 1 192 ? 13.430 -0.422 14.995 1.00 85.88 192 LYS A N 1
ATOM 1644 C CA . LYS A 1 192 ? 13.677 0.554 13.920 1.00 85.88 192 LYS A CA 1
ATOM 1645 C C . LYS A 1 192 ? 12.438 1.367 13.526 1.00 85.88 192 LYS A C 1
ATOM 1647 O O . LYS A 1 192 ? 12.535 2.566 13.287 1.00 85.88 192 LYS A O 1
ATOM 1652 N N . HIS A 1 193 ? 11.261 0.742 13.489 1.00 82.62 193 HIS A N 1
ATOM 1653 C CA . HIS A 1 193 ? 10.007 1.420 13.155 1.00 82.62 193 HIS A CA 1
ATOM 1654 C C . HIS A 1 193 ? 9.436 2.136 14.371 1.00 82.62 193 HIS A C 1
ATOM 1656 O O . HIS A 1 193 ? 9.045 3.300 14.278 1.00 82.62 193 HIS A O 1
ATOM 1662 N N . ARG A 1 194 ? 9.442 1.458 15.520 1.00 88.69 194 ARG A N 1
ATOM 1663 C CA . ARG A 1 194 ? 8.942 1.981 16.791 1.00 88.69 194 ARG A CA 1
ATOM 1664 C C . ARG A 1 194 ? 9.661 3.266 17.221 1.00 88.69 194 ARG A C 1
ATOM 1666 O O . ARG A 1 194 ? 9.012 4.202 17.676 1.00 88.69 194 ARG A O 1
ATOM 1673 N N . ASN A 1 195 ? 10.977 3.322 17.022 1.00 89.62 195 ASN A N 1
ATOM 1674 C CA . ASN A 1 195 ? 11.833 4.435 17.438 1.00 89.62 195 ASN A CA 1
ATOM 1675 C C . ASN A 1 195 ? 11.990 5.520 16.362 1.00 89.62 195 ASN A C 1
ATOM 1677 O O . ASN A 1 195 ? 12.558 6.575 16.648 1.00 89.62 195 ASN A O 1
ATOM 1681 N N . SER A 1 196 ? 11.485 5.286 15.146 1.00 88.62 196 SER A N 1
ATOM 1682 C CA . SER A 1 196 ? 11.460 6.301 14.090 1.00 88.62 196 SER A CA 1
ATOM 1683 C C . SER A 1 196 ? 10.646 7.527 14.517 1.00 88.62 196 SER A C 1
ATOM 1685 O O . SER A 1 196 ? 9.723 7.413 15.329 1.00 88.62 196 SER A O 1
ATOM 1687 N N . LYS A 1 197 ? 10.930 8.695 13.924 1.00 88.62 197 LYS A N 1
ATOM 1688 C CA . LYS A 1 197 ? 10.140 9.922 14.137 1.00 88.62 197 LYS A CA 1
ATOM 1689 C C . LYS A 1 197 ? 8.638 9.660 13.959 1.00 88.62 197 LYS A C 1
ATOM 1691 O O . LYS A 1 197 ? 7.856 9.920 14.868 1.00 88.62 197 LYS A O 1
ATOM 1696 N N . SER A 1 198 ? 8.267 9.016 12.852 1.00 82.50 198 SER A N 1
ATOM 1697 C CA . SER A 1 198 ? 6.882 8.636 12.559 1.00 82.50 198 SER A CA 1
ATOM 1698 C C . SER A 1 198 ? 6.281 7.672 13.585 1.00 82.50 198 SER A C 1
ATOM 1700 O O . SER A 1 198 ? 5.107 7.790 13.918 1.00 82.50 198 SER A O 1
ATOM 1702 N N . GLY A 1 199 ? 7.067 6.724 14.110 1.00 87.31 199 GLY A N 1
ATOM 1703 C CA . GLY A 1 199 ? 6.602 5.777 15.129 1.00 87.31 199 GLY A CA 1
ATOM 1704 C C . GLY A 1 199 ? 6.330 6.454 16.474 1.00 87.31 199 GLY A C 1
ATOM 1705 O O . GLY A 1 199 ? 5.327 6.161 17.127 1.00 87.31 199 GLY A O 1
ATOM 1706 N N . LYS A 1 200 ? 7.177 7.413 16.863 1.00 91.62 200 LYS A N 1
ATOM 1707 C CA . LYS A 1 200 ? 6.993 8.216 18.081 1.00 91.62 200 LYS A CA 1
ATOM 1708 C C . LYS A 1 200 ? 5.785 9.151 17.973 1.00 91.62 200 LYS A C 1
ATOM 1710 O O . LYS A 1 200 ? 4.973 9.200 18.897 1.00 91.62 200 LYS A O 1
ATOM 1715 N N . GLU A 1 201 ? 5.633 9.846 16.845 1.00 91.44 201 GLU A N 1
ATOM 1716 C CA . GLU A 1 201 ? 4.469 10.703 16.559 1.00 91.44 201 GLU A CA 1
ATOM 1717 C C . GLU A 1 201 ? 3.164 9.901 16.586 1.00 91.44 201 GLU A C 1
ATOM 1719 O O . GLU A 1 201 ? 2.196 10.290 17.243 1.00 91.44 201 GLU A O 1
ATOM 1724 N N . TRP A 1 202 ? 3.175 8.728 15.954 1.00 87.75 202 TRP A N 1
ATOM 1725 C CA . TRP A 1 202 ? 2.063 7.784 15.976 1.00 87.75 202 TRP A CA 1
ATOM 1726 C C . TRP A 1 202 ? 1.668 7.391 17.400 1.00 87.75 202 TRP A C 1
ATOM 1728 O O . TRP A 1 202 ? 0.490 7.449 17.759 1.00 87.75 202 TRP A O 1
ATOM 1738 N N . LEU A 1 203 ? 2.650 7.024 18.230 1.00 92.75 203 LEU A N 1
ATOM 1739 C CA . LEU A 1 203 ? 2.396 6.584 19.601 1.00 92.75 203 LEU A CA 1
ATOM 1740 C C . LEU A 1 203 ? 1.766 7.705 20.429 1.00 92.75 203 LEU A C 1
ATOM 1742 O O . LEU A 1 203 ? 0.836 7.453 21.198 1.00 92.75 203 LEU A O 1
ATOM 1746 N N . LYS A 1 204 ? 2.256 8.936 20.259 1.00 94.25 204 LYS A N 1
ATOM 1747 C CA . LYS A 1 204 ? 1.714 10.124 20.925 1.00 94.25 204 LYS A CA 1
ATOM 1748 C C . LYS A 1 204 ? 0.243 10.337 20.561 1.00 94.25 204 LYS A C 1
ATOM 1750 O O . LYS A 1 204 ? -0.586 10.496 21.458 1.00 94.25 204 LYS A O 1
ATOM 1755 N N . GLU A 1 205 ? -0.090 10.283 19.274 1.00 93.56 205 GLU A N 1
ATOM 1756 C CA . GLU A 1 205 ? -1.457 10.521 18.798 1.00 93.56 205 GLU A CA 1
ATOM 1757 C C . GLU A 1 205 ? -2.427 9.418 19.242 1.00 93.56 205 GLU A C 1
ATOM 1759 O O . GLU A 1 205 ? -3.510 9.701 19.754 1.00 93.56 205 GLU A O 1
ATOM 1764 N N . ILE A 1 206 ? -2.028 8.148 19.135 1.00 94.12 206 ILE A N 1
ATOM 1765 C CA . ILE A 1 206 ? -2.870 7.036 19.588 1.00 94.12 206 ILE A CA 1
ATOM 1766 C C . ILE A 1 206 ? -3.104 7.100 21.105 1.00 94.12 206 ILE A C 1
ATOM 1768 O O . ILE A 1 206 ? -4.230 6.869 21.550 1.00 94.12 206 ILE A O 1
ATOM 1772 N N . LYS A 1 207 ? -2.087 7.451 21.908 1.00 95.38 207 LYS A N 1
ATOM 1773 C CA . LYS A 1 207 ? -2.255 7.651 23.360 1.00 95.38 207 LYS A CA 1
ATOM 1774 C C . LYS A 1 207 ? -3.288 8.733 23.670 1.00 95.38 207 LYS A C 1
ATOM 1776 O O . LYS A 1 207 ? -4.070 8.553 24.598 1.00 95.38 207 LYS A O 1
ATOM 1781 N N . LYS A 1 208 ? -3.332 9.818 22.888 1.00 95.31 208 LYS A N 1
ATOM 1782 C CA . LYS A 1 208 ? -4.339 10.879 23.038 1.00 95.31 208 LYS A CA 1
ATOM 1783 C C . LYS A 1 208 ? -5.756 10.362 22.776 1.00 95.31 208 LYS A C 1
ATOM 1785 O O . LYS A 1 208 ? -6.652 10.673 23.547 1.00 95.31 208 LYS A O 1
ATOM 1790 N N . ILE A 1 209 ? -5.952 9.557 21.729 1.00 95.75 209 ILE A N 1
ATOM 1791 C CA . ILE A 1 209 ? -7.270 8.995 21.367 1.00 95.75 209 ILE A CA 1
ATOM 1792 C C . ILE A 1 209 ? -7.715 7.897 22.352 1.00 95.75 209 ILE A C 1
ATOM 1794 O O . ILE A 1 209 ? -8.907 7.665 22.536 1.00 95.75 209 ILE A O 1
ATOM 1798 N N . ALA A 1 210 ? -6.764 7.197 22.975 1.00 94.44 210 ALA A N 1
ATOM 1799 C CA . ALA A 1 210 ? -7.043 6.118 23.920 1.00 94.44 210 ALA A CA 1
ATOM 1800 C C . ALA A 1 210 ? -7.500 6.594 25.315 1.00 94.44 210 ALA A C 1
ATOM 1802 O O . ALA A 1 210 ? -8.051 5.772 26.058 1.00 94.44 210 ALA A O 1
ATOM 1803 N N . ARG A 1 211 ? -7.265 7.870 25.658 1.00 90.75 211 ARG A N 1
ATOM 1804 C CA . ARG A 1 211 ? -7.760 8.527 26.881 1.00 90.75 211 ARG A CA 1
ATOM 1805 C C . ARG A 1 211 ? -9.265 8.785 26.780 1.00 90.75 211 ARG A C 1
ATOM 1807 O O . ARG A 1 211 ? -9.974 8.524 27.765 1.00 90.75 211 ARG A O 1
#

Secondary structure (DSSP, 8-state):
-HHHHHHHHHHHHHHHHHTT-HHHHHHHHHHHHHH-TT-HHHHHHHHHHHHHS-SHHHHHHHHHHHHHHHHH-TT-THHHHHHHHHHHHTT-TTHHHHHHHHHHS---HHHHHHHHHHHHHHHHHTT-HHHHHHHHHHHHHHGGGG--S-HHHHHHHHHHHHHHHHHHTT-HHHHHHHHHHHHHHHTTS-HHHHTSHHHHHHHHHHHHHH-

Radius of gyration: 18.47 Å; Cα contacts (8 Å, |Δi|>4): 257; chains: 1; bounding box: 42×34×49 Å

Foldseek 3Di:
DPPVVVVVLVVVLVVCVVVLVLVVNLVSLVVVCVVVVLDLVSLLSNLVSLLSDDDPVSLVSSLVSLVSSCVSPVLPLSSLVSPLSSQLVVLHPVSLVSLVVCCVSPHDLVSVLSSLQSQLSSCVSVVVLVRSVVSLVVSLVSLVVVVDPQSLVSLLVSLLSQLVSCVVVVVLVRNLVSLVSNLVSLVVPPPVQCVDPVNVVSNVVSVVSND